Protein AF-A0A7U1GFR5-F1 (afdb_monomer_lite)

Sequence (208 aa):
MLNIMAKYICGHVALEKKQDYEYVTLICQKERDLVKLFAILAKYPLLTARKQSQFNFATACLNRKFKYDLFIQSRRVKYENKLEQLNILANKKIPNYFPAWLSGFIEGEGNFSLVFNHNGSLRKSAFTIGQNDEIHILEWIKTYFKGETKILKDKPKKDGNFSYYRLHLYNEKTRNNIFNHFYSYPLLGHKLISYNKFYLYHNKPKSV

InterPro domains:
  IPR004860 Homing endonuclease, LAGLIDADG domain [PF00961] (102-199)
  IPR027434 Homing endonuclease [G3DSA:3.10.28.10] (81-207)
  IPR027434 Homing endonuclease [SSF55608] (2-74)
  IPR027434 Homing endonuclease [SSF55608] (89-204)
  IPR051289 LAGLIDADG Homing Endonuclease [PTHR36181] (11-200)

Secondary structure (DSSP, 8-state):
-HHHHHHHT--EEEEEEETTEEEEEEE--SHHHHHHHHHHHHHS---SHHHHHHHHHHHHHHHHT--HHHHHHHHHHTTTTHHHHHHHHHTSPPPTTHHHHHHHHHHHH-EEEEEE-TTS-EEEEEEEEEEES-HHHHHHHHHHTT--SPPEEPPPPTT-SS-EEEEEE-SHHHHHHHHHHHHHS---STHHHHHHHHHHHHHSPP--

Organism: Uncinula necator (NCBI:txid52586)

Radius of gyration: 19.83 Å; chains: 1; bounding box: 50×37×59 Å

Foldseek 3Di:
DLVVCCVPQHADKDWDDDPPDIDIDGDDDDPVSVVRNVVVCVVPPDLALVVNLVVVLVVCCVVVVDDPVRNVVCVVCSCVCVVVVLVVSLPDDQDPCNLLVVLVVCLPFKDFDFDADPVRHTDDGWIKGKDWQNVSNVVVLCVQLVNPDDWDWDDADPPDPTIMIMDIGGDPSSVVSVVVSCVVRNHDDPVNVSVVVSVCVVPPPPPD

Structure (mmCIF, N/CA/C/O backbone):
data_AF-A0A7U1GFR5-F1
#
_entry.id   AF-A0A7U1GFR5-F1
#
loop_
_atom_site.group_PDB
_atom_site.id
_atom_site.type_symbol
_atom_site.label_atom_id
_atom_site.label_alt_id
_atom_site.label_comp_id
_atom_site.label_asym_id
_atom_site.label_entity_id
_atom_site.label_seq_id
_atom_site.pdbx_PDB_ins_code
_atom_site.Cartn_x
_atom_site.Cartn_y
_atom_site.Cartn_z
_atom_site.occupancy
_atom_site.B_iso_or_equiv
_atom_site.auth_seq_id
_atom_site.auth_comp_id
_atom_site.auth_asym_id
_atom_site.auth_atom_id
_atom_site.pdbx_PDB_model_num
ATOM 1 N N . MET A 1 1 ? -0.719 -16.503 -0.334 1.00 91.94 1 MET A N 1
ATOM 2 C CA . MET A 1 1 ? -0.727 -15.262 -1.144 1.00 91.94 1 MET A CA 1
ATOM 3 C C . MET A 1 1 ? 0.145 -15.342 -2.399 1.00 91.94 1 MET A C 1
ATOM 5 O O . MET A 1 1 ? -0.413 -15.267 -3.481 1.00 91.94 1 MET A O 1
ATOM 9 N N . LEU A 1 2 ? 1.473 -15.515 -2.314 1.00 94.88 2 LEU A N 1
ATOM 10 C CA . LEU A 1 2 ? 2.339 -15.428 -3.509 1.00 94.88 2 LEU A CA 1
ATOM 11 C C . LEU A 1 2 ? 2.023 -16.469 -4.598 1.00 94.88 2 LEU A C 1
ATOM 13 O O . LEU A 1 2 ? 2.028 -16.119 -5.771 1.00 94.88 2 LEU A O 1
ATOM 17 N N . ASN A 1 3 ? 1.631 -17.697 -4.235 1.00 95.25 3 ASN A N 1
ATOM 18 C CA . ASN A 1 3 ? 1.159 -18.694 -5.212 1.00 95.25 3 ASN A CA 1
ATOM 19 C C . ASN A 1 3 ? -0.117 -18.252 -5.953 1.00 95.25 3 ASN A C 1
ATOM 21 O O . ASN A 1 3 ? -0.280 -18.539 -7.134 1.00 95.25 3 ASN A O 1
ATOM 25 N N . ILE A 1 4 ? -1.009 -17.515 -5.278 1.00 94.44 4 ILE A N 1
ATOM 26 C CA . ILE A 1 4 ? -2.212 -16.938 -5.899 1.00 94.44 4 ILE A CA 1
ATOM 27 C C . ILE A 1 4 ? -1.786 -15.871 -6.912 1.00 94.44 4 ILE A C 1
ATOM 29 O O . ILE A 1 4 ? -2.248 -15.882 -8.049 1.00 94.44 4 ILE A O 1
ATOM 33 N N . MET A 1 5 ? -0.852 -14.992 -6.535 1.00 94.31 5 MET A N 1
ATOM 34 C CA . MET A 1 5 ? -0.307 -13.984 -7.449 1.00 94.31 5 MET A CA 1
ATOM 35 C C . MET A 1 5 ? 0.388 -14.623 -8.656 1.00 94.31 5 MET A C 1
ATOM 37 O O . MET A 1 5 ? 0.138 -14.197 -9.778 1.00 94.31 5 MET A O 1
ATOM 41 N N . ALA A 1 6 ? 1.194 -15.669 -8.455 1.00 94.81 6 ALA A N 1
ATOM 42 C CA . ALA A 1 6 ? 1.846 -16.393 -9.547 1.00 94.81 6 ALA A CA 1
ATOM 43 C C . ALA A 1 6 ? 0.829 -16.982 -10.536 1.00 94.81 6 ALA A C 1
ATOM 45 O O . ALA A 1 6 ? 1.001 -16.869 -11.748 1.00 94.81 6 ALA A O 1
ATOM 46 N N . LYS A 1 7 ? -0.263 -17.556 -10.014 1.00 94.00 7 LYS A N 1
ATOM 47 C CA . LYS A 1 7 ? -1.344 -18.143 -10.815 1.00 94.00 7 LYS A CA 1
ATOM 48 C C . LYS A 1 7 ? -2.092 -17.106 -11.658 1.00 94.00 7 LYS A C 1
ATOM 50 O O . LYS A 1 7 ? -2.390 -17.384 -12.814 1.00 94.00 7 LYS A O 1
ATOM 55 N N . TYR A 1 8 ? -2.427 -15.948 -11.085 1.00 92.19 8 TYR A N 1
ATOM 56 C CA . TYR A 1 8 ? -3.305 -14.961 -11.735 1.00 92.19 8 TYR A CA 1
ATOM 57 C C . TYR A 1 8 ? -2.576 -13.804 -12.432 1.00 92.19 8 TYR A C 1
ATOM 59 O O . TYR A 1 8 ? -3.177 -13.140 -13.271 1.00 92.19 8 TYR A O 1
ATOM 67 N N . ILE A 1 9 ? -1.308 -13.544 -12.099 1.00 92.12 9 ILE A N 1
ATOM 68 C CA . ILE A 1 9 ? -0.510 -12.453 -12.675 1.00 92.12 9 ILE A CA 1
ATOM 69 C C . ILE A 1 9 ? 0.596 -13.040 -13.557 1.00 92.12 9 ILE A C 1
ATOM 71 O O . ILE A 1 9 ? 0.460 -13.081 -14.780 1.00 92.12 9 ILE A O 1
ATOM 75 N N . CYS A 1 10 ? 1.702 -13.472 -12.950 1.00 93.50 10 CYS A N 1
ATOM 76 C CA . CYS A 1 10 ? 2.853 -14.045 -13.640 1.00 93.50 10 CYS A CA 1
ATOM 77 C C . CYS A 1 10 ? 3.879 -14.620 -12.664 1.00 93.50 10 CYS A C 1
ATOM 79 O O . CYS A 1 10 ? 3.842 -14.341 -11.464 1.00 93.50 10 CYS A O 1
ATOM 81 N N . GLY A 1 11 ? 4.875 -15.311 -13.223 1.00 94.25 11 GLY A N 1
ATOM 82 C CA . GLY A 1 11 ? 6.114 -15.636 -12.532 1.00 94.25 11 GLY A CA 1
ATOM 83 C C . GLY A 1 11 ? 6.064 -16.947 -11.763 1.00 94.25 11 GLY A C 1
ATOM 84 O O . GLY A 1 11 ? 5.214 -17.806 -11.990 1.00 94.25 11 GLY A O 1
ATOM 85 N N . HIS A 1 12 ? 7.030 -17.110 -10.870 1.00 95.00 12 HIS A N 1
ATOM 86 C CA . HIS A 1 12 ? 7.163 -18.285 -10.019 1.00 95.00 12 HIS A CA 1
ATOM 87 C C . HIS A 1 12 ? 7.551 -17.869 -8.605 1.00 95.00 12 HIS A C 1
ATOM 89 O O . HIS A 1 12 ? 8.118 -16.795 -8.392 1.00 95.00 12 HIS A O 1
ATOM 95 N N . VAL A 1 13 ? 7.212 -18.724 -7.647 1.00 96.94 13 VAL A N 1
ATOM 96 C CA . VAL A 1 13 ? 7.513 -18.514 -6.235 1.00 96.94 13 VAL A CA 1
ATOM 97 C C . VAL A 1 13 ? 8.780 -19.281 -5.881 1.00 96.94 13 VAL A C 1
ATOM 99 O O . VAL A 1 13 ? 8.889 -20.464 -6.195 1.00 96.94 13 VAL A O 1
ATOM 102 N N . ALA A 1 14 ? 9.721 -18.603 -5.232 1.00 95.88 14 ALA A N 1
ATOM 103 C CA . ALA A 1 14 ? 10.973 -19.169 -4.751 1.00 95.88 14 ALA A CA 1
ATOM 104 C C . ALA A 1 14 ? 11.096 -18.973 -3.235 1.00 95.88 14 ALA A C 1
ATOM 106 O O . ALA A 1 14 ? 10.660 -17.952 -2.697 1.00 95.88 14 ALA A O 1
ATOM 107 N N . LEU A 1 15 ? 11.693 -19.954 -2.559 1.00 95.38 15 LEU A N 1
ATOM 108 C CA . LEU A 1 15 ? 12.136 -19.828 -1.174 1.00 95.38 15 LEU A CA 1
ATOM 109 C C . LEU A 1 15 ? 13.606 -19.407 -1.191 1.00 95.38 15 LEU A C 1
ATOM 111 O O . LEU A 1 15 ? 14.445 -20.115 -1.746 1.00 95.38 15 LEU A O 1
ATOM 115 N N . GLU A 1 16 ? 13.912 -18.265 -0.592 1.00 93.62 16 GLU A N 1
ATOM 116 C CA . GLU A 1 16 ? 15.269 -17.748 -0.463 1.00 93.62 16 GLU A CA 1
ATOM 117 C C . GLU A 1 16 ? 15.709 -17.829 0.998 1.00 93.62 16 GLU A C 1
ATOM 119 O O . GLU A 1 16 ? 14.990 -17.412 1.910 1.00 93.62 16 GLU A O 1
ATOM 124 N N . LYS A 1 17 ? 16.910 -18.368 1.217 1.00 92.81 17 LYS A N 1
ATOM 125 C CA . LYS A 1 17 ? 17.516 -18.480 2.543 1.00 92.81 17 LYS A CA 1
ATOM 126 C C . LYS A 1 17 ? 18.673 -17.501 2.657 1.00 92.81 17 LYS A C 1
ATOM 128 O O . LYS A 1 17 ? 19.573 -17.496 1.818 1.00 92.81 17 LYS A O 1
ATOM 133 N N . LYS A 1 18 ? 18.653 -16.688 3.706 1.00 90.44 18 LYS A N 1
ATOM 134 C CA . LYS A 1 18 ? 19.813 -15.947 4.202 1.00 90.44 18 LYS A CA 1
ATOM 135 C C . LYS A 1 18 ? 20.227 -16.526 5.546 1.00 90.44 18 LYS A C 1
ATOM 137 O O . LYS A 1 18 ? 19.485 -17.301 6.137 1.00 90.44 18 LYS A O 1
ATOM 142 N N . GLN A 1 19 ? 21.415 -16.142 6.002 1.00 88.81 19 GLN A N 1
ATOM 143 C CA . GLN A 1 19 ? 22.073 -16.725 7.172 1.00 88.81 19 GLN A CA 1
ATOM 144 C C . GLN A 1 19 ? 21.158 -16.807 8.413 1.00 88.81 19 GLN A C 1
ATOM 146 O O . GLN A 1 19 ? 21.145 -17.844 9.065 1.00 88.81 19 GLN A O 1
ATOM 151 N N . ASP A 1 20 ? 20.320 -15.787 8.649 1.00 93.19 20 ASP A N 1
ATOM 152 C CA . ASP A 1 20 ? 19.467 -15.693 9.849 1.00 93.19 20 ASP A CA 1
ATOM 153 C C . ASP A 1 20 ? 17.952 -15.747 9.579 1.00 93.19 20 ASP A C 1
ATOM 155 O O . ASP A 1 20 ? 17.151 -15.658 10.510 1.00 93.19 20 ASP A O 1
ATOM 159 N N . TYR A 1 21 ? 17.517 -15.819 8.316 1.00 90.94 21 TYR A N 1
ATOM 160 C CA . TYR A 1 21 ? 16.090 -15.822 7.986 1.00 90.94 21 TYR A CA 1
ATOM 161 C C . TYR A 1 21 ? 15.793 -16.401 6.604 1.00 90.94 21 TYR A C 1
ATOM 163 O O . TYR A 1 21 ? 16.572 -16.279 5.657 1.00 90.94 21 TYR A O 1
ATOM 171 N N . GLU A 1 22 ? 14.597 -16.969 6.479 1.00 94.12 22 GLU A N 1
ATOM 172 C CA . GLU A 1 22 ? 14.025 -17.412 5.212 1.00 94.12 22 GLU A CA 1
ATOM 173 C C . GLU A 1 22 ? 12.929 -16.441 4.768 1.00 94.12 22 GLU A C 1
ATOM 175 O O . GLU A 1 22 ? 12.169 -15.909 5.583 1.00 94.12 22 GLU A O 1
ATOM 180 N N . TYR A 1 23 ? 12.835 -16.197 3.466 1.00 93.75 23 TYR A N 1
ATOM 181 C CA . TYR A 1 23 ? 11.757 -15.413 2.878 1.00 93.75 23 TYR A CA 1
ATOM 182 C C . TYR A 1 23 ? 11.295 -16.024 1.561 1.00 93.75 23 TYR A C 1
ATOM 184 O O . TYR A 1 23 ? 11.987 -16.813 0.923 1.00 93.75 23 TYR A O 1
ATOM 192 N N . VAL A 1 24 ? 10.077 -15.665 1.165 1.00 94.62 24 VAL A N 1
ATOM 193 C CA . VAL A 1 24 ? 9.451 -16.163 -0.058 1.00 94.62 24 VAL A CA 1
ATOM 194 C C . VAL A 1 24 ? 9.345 -15.015 -1.057 1.00 94.62 24 VAL A C 1
ATOM 196 O O . VAL A 1 24 ? 8.796 -13.961 -0.728 1.00 94.62 24 VAL A O 1
ATOM 199 N N . THR A 1 25 ? 9.826 -15.229 -2.280 1.00 94.94 25 THR A N 1
ATOM 200 C CA . THR A 1 25 ? 9.860 -14.221 -3.349 1.00 94.94 25 THR A CA 1
ATOM 201 C C . THR A 1 25 ? 9.011 -14.661 -4.535 1.00 94.94 25 THR A C 1
ATOM 203 O O . THR A 1 25 ? 9.066 -15.812 -4.961 1.00 94.94 25 THR A O 1
ATOM 206 N N . LEU A 1 26 ? 8.236 -13.733 -5.104 1.00 95.38 26 LEU A N 1
ATOM 207 C CA . LEU A 1 26 ? 7.619 -13.897 -6.422 1.00 95.38 26 LEU A CA 1
ATOM 208 C C . LEU A 1 26 ? 8.518 -13.250 -7.480 1.00 95.38 26 LEU A C 1
ATOM 210 O O . LEU A 1 26 ? 8.780 -12.049 -7.411 1.00 95.38 26 LEU A O 1
ATOM 214 N N . ILE A 1 27 ? 8.947 -14.028 -8.472 1.00 94.19 27 ILE A N 1
ATOM 215 C CA . ILE A 1 27 ? 9.883 -13.584 -9.508 1.00 94.19 27 ILE A CA 1
ATOM 216 C C . ILE A 1 27 ? 9.208 -13.655 -10.885 1.00 94.19 27 ILE A C 1
ATOM 218 O O . ILE A 1 27 ? 8.922 -14.744 -11.394 1.00 94.19 27 ILE A O 1
ATOM 222 N N . CYS A 1 28 ? 9.009 -12.491 -11.519 1.00 92.38 28 CYS A N 1
ATOM 223 C CA . CYS A 1 28 ? 8.653 -12.366 -12.940 1.00 92.38 28 CYS A CA 1
ATOM 224 C C . CYS A 1 28 ? 9.853 -11.798 -13.711 1.00 92.38 28 CYS A C 1
ATOM 226 O O . CYS A 1 28 ? 10.173 -10.620 -13.582 1.00 92.38 28 CYS A O 1
ATOM 228 N N . GLN A 1 29 ? 10.511 -12.643 -14.506 1.00 89.75 29 GLN A N 1
ATOM 229 C CA . GLN A 1 29 ? 11.714 -12.275 -15.274 1.00 89.75 29 GLN A CA 1
ATOM 230 C C . GLN A 1 29 ? 11.616 -12.603 -16.767 1.00 89.75 29 GLN A C 1
ATOM 232 O O . GLN A 1 29 ? 12.341 -12.033 -17.575 1.00 89.75 29 GLN A O 1
ATOM 237 N N . LYS A 1 30 ? 10.722 -13.525 -17.148 1.00 90.31 30 LYS A N 1
ATOM 238 C CA . LYS A 1 30 ? 10.538 -13.915 -18.547 1.00 90.31 30 LYS A CA 1
ATOM 239 C C . LYS A 1 30 ? 9.811 -12.797 -19.286 1.00 90.31 30 LYS A C 1
ATOM 241 O O . LYS A 1 30 ? 8.838 -12.259 -18.767 1.00 90.31 30 LYS A O 1
ATOM 246 N N . GLU A 1 31 ? 10.212 -12.511 -20.518 1.00 86.75 31 GLU A N 1
ATOM 247 C CA . GLU A 1 31 ? 9.598 -11.455 -21.335 1.00 86.75 31 GLU A CA 1
ATOM 248 C C . GLU A 1 31 ? 8.070 -11.598 -21.427 1.00 86.75 31 GLU A C 1
ATOM 250 O O . GLU A 1 31 ? 7.337 -10.657 -21.134 1.00 86.75 31 GLU A O 1
ATOM 255 N N . ARG A 1 32 ? 7.573 -12.816 -21.683 1.00 88.38 32 ARG A N 1
ATOM 256 C CA . ARG A 1 32 ? 6.130 -13.123 -21.706 1.00 88.38 32 ARG A CA 1
ATOM 257 C C . ARG A 1 32 ? 5.390 -12.767 -20.406 1.00 88.38 32 ARG A C 1
ATOM 259 O O . ARG A 1 32 ? 4.219 -12.402 -20.440 1.00 88.38 32 ARG A O 1
ATOM 266 N N . ASP A 1 33 ? 6.063 -12.904 -19.265 1.00 91.19 33 ASP A N 1
ATOM 267 C CA . ASP A 1 33 ? 5.507 -12.616 -17.942 1.00 91.19 33 ASP A CA 1
ATOM 268 C C . ASP A 1 33 ? 5.484 -11.100 -17.709 1.00 91.19 33 ASP A C 1
ATOM 270 O O . ASP A 1 33 ? 4.502 -10.563 -17.197 1.00 91.19 33 ASP A O 1
ATOM 274 N N . LEU A 1 34 ? 6.536 -10.403 -18.154 1.00 89.75 34 LEU A N 1
ATOM 275 C CA . LEU A 1 34 ? 6.624 -8.945 -18.112 1.00 89.75 34 LEU A CA 1
ATOM 276 C C . LEU A 1 34 ? 5.555 -8.290 -18.990 1.00 89.75 34 LEU A C 1
ATOM 278 O O . LEU A 1 34 ? 4.905 -7.360 -18.526 1.00 89.75 34 LEU A O 1
ATOM 282 N N . VAL A 1 35 ? 5.296 -8.804 -20.197 1.00 88.62 35 VAL A N 1
ATOM 283 C CA . VAL A 1 35 ? 4.226 -8.295 -21.077 1.00 88.62 35 VAL A CA 1
ATOM 284 C C . VAL A 1 35 ? 2.860 -8.373 -20.387 1.00 88.62 35 VAL A C 1
ATOM 286 O O . VAL A 1 35 ? 2.125 -7.386 -20.360 1.00 88.62 35 VAL A O 1
ATOM 289 N N . LYS A 1 36 ? 2.534 -9.512 -19.760 1.00 91.06 36 LYS A N 1
ATOM 290 C CA . LYS A 1 36 ? 1.285 -9.677 -18.994 1.00 91.06 36 LYS A CA 1
ATOM 291 C C . LYS A 1 36 ? 1.198 -8.700 -17.825 1.00 91.06 36 LYS A C 1
ATOM 293 O O . LYS A 1 36 ? 0.181 -8.029 -17.655 1.00 91.06 36 LYS A O 1
ATOM 298 N N . LEU A 1 37 ? 2.268 -8.596 -17.036 1.00 93.19 37 LEU A N 1
ATOM 299 C CA . LEU A 1 37 ? 2.339 -7.668 -15.909 1.00 93.19 37 LEU A CA 1
ATOM 300 C C . LEU A 1 37 ? 2.149 -6.217 -16.368 1.00 93.19 37 LEU A C 1
ATOM 302 O O . LEU A 1 37 ? 1.404 -5.463 -15.751 1.00 93.19 37 LEU A O 1
ATOM 306 N N . PHE A 1 38 ? 2.790 -5.830 -17.467 1.00 91.81 38 PHE A N 1
ATOM 307 C CA . PHE A 1 38 ? 2.738 -4.471 -17.992 1.00 91.81 38 PHE A CA 1
ATOM 308 C C . PHE A 1 38 ? 1.353 -4.141 -18.545 1.00 91.81 38 PHE A C 1
ATOM 310 O O . PHE A 1 38 ? 0.872 -3.036 -18.319 1.00 91.81 38 PHE A O 1
ATOM 317 N N . ALA A 1 39 ? 0.664 -5.100 -19.170 1.00 92.38 39 ALA A N 1
ATOM 318 C CA . ALA A 1 39 ? -0.728 -4.932 -19.585 1.00 92.38 39 ALA A CA 1
ATOM 319 C C . ALA A 1 39 ? -1.663 -4.681 -18.386 1.00 92.38 39 ALA A C 1
ATOM 321 O O . ALA A 1 39 ? -2.526 -3.803 -18.441 1.00 92.38 39 ALA A O 1
ATOM 322 N N . ILE A 1 40 ? -1.460 -5.394 -17.271 1.00 95.06 40 ILE A N 1
ATOM 323 C CA . ILE A 1 40 ? -2.206 -5.162 -16.024 1.00 95.06 40 ILE A CA 1
ATOM 324 C C . ILE A 1 40 ? -1.919 -3.759 -15.480 1.00 95.06 40 ILE A C 1
ATOM 326 O O . ILE A 1 40 ? -2.857 -3.041 -15.142 1.00 95.06 40 ILE A O 1
ATOM 330 N N . LEU A 1 41 ? -0.649 -3.348 -15.423 1.00 94.81 41 LEU A N 1
ATOM 331 C CA . LEU A 1 41 ? -0.248 -2.033 -14.910 1.00 94.81 41 LEU A CA 1
ATOM 332 C C . LEU A 1 41 ? -0.657 -0.873 -15.829 1.00 94.81 41 LEU A C 1
ATOM 334 O O . LEU A 1 41 ? -0.891 0.228 -15.342 1.00 94.81 41 LEU A O 1
ATOM 338 N N . ALA A 1 42 ? -0.796 -1.109 -17.134 1.00 92.75 42 ALA A N 1
ATOM 339 C CA . ALA A 1 42 ? -1.365 -0.140 -18.065 1.00 92.75 42 ALA A CA 1
ATOM 340 C C . ALA A 1 42 ? -2.866 0.068 -17.807 1.00 92.75 42 ALA A C 1
ATOM 342 O O . ALA A 1 42 ? -3.345 1.200 -17.818 1.00 92.75 42 ALA A O 1
ATOM 343 N N . LYS A 1 43 ? -3.604 -1.015 -17.520 1.00 95.94 43 LYS A N 1
ATOM 344 C CA . LYS A 1 43 ? -5.037 -0.961 -17.188 1.00 95.94 43 LYS A CA 1
ATOM 345 C C . LYS A 1 43 ? -5.302 -0.407 -15.784 1.00 95.94 43 LYS A C 1
ATOM 347 O O . LYS A 1 43 ? -6.267 0.328 -15.586 1.00 95.94 43 LYS A O 1
ATOM 352 N N . TYR A 1 44 ? -4.445 -0.743 -14.822 1.00 96.81 44 TYR A N 1
ATOM 353 C CA . TYR A 1 44 ? -4.532 -0.323 -13.423 1.00 96.81 44 TYR A CA 1
ATOM 354 C C . TYR A 1 44 ? -3.223 0.350 -12.981 1.00 96.81 44 TYR A C 1
ATOM 356 O O . TYR A 1 44 ? -2.392 -0.282 -12.320 1.00 96.81 44 TYR A O 1
ATOM 364 N N . PRO A 1 45 ? -3.015 1.628 -13.352 1.00 95.50 45 PRO A N 1
ATOM 365 C CA . PRO A 1 45 ? -1.795 2.351 -13.021 1.00 95.50 45 PRO A CA 1
ATOM 366 C C . PRO A 1 45 ? -1.473 2.374 -11.524 1.00 95.50 45 PRO A C 1
ATOM 368 O O . PRO A 1 45 ? -2.345 2.485 -10.663 1.00 95.50 45 PRO A O 1
ATOM 371 N N . LEU A 1 46 ? -0.178 2.321 -11.213 1.00 95.88 46 LEU A N 1
ATOM 372 C CA . LEU A 1 46 ? 0.326 2.450 -9.845 1.00 95.88 46 LEU A CA 1
ATOM 373 C C . LEU A 1 46 ? -0.005 3.846 -9.307 1.00 95.88 46 LEU A C 1
ATOM 375 O O . LEU A 1 46 ? 0.107 4.825 -10.036 1.00 95.88 46 LEU A O 1
ATOM 379 N N . LEU A 1 47 ? -0.382 3.956 -8.033 1.00 97.00 47 LEU A N 1
ATOM 380 C CA . LEU A 1 47 ? -0.873 5.222 -7.463 1.00 97.00 47 LEU A CA 1
ATOM 381 C C . LEU A 1 47 ? 0.183 6.020 -6.689 1.00 97.00 47 LEU A C 1
ATOM 383 O O . LEU A 1 47 ? -0.061 7.176 -6.352 1.00 97.00 47 LEU A O 1
ATOM 387 N N . THR A 1 48 ? 1.359 5.434 -6.445 1.00 95.94 48 THR A N 1
ATOM 388 C CA . THR A 1 48 ? 2.471 6.121 -5.772 1.00 95.94 48 THR A CA 1
ATOM 389 C C . THR A 1 48 ? 3.505 6.617 -6.778 1.00 95.94 48 THR A C 1
ATOM 391 O O . THR A 1 48 ? 3.855 5.897 -7.723 1.00 95.94 48 THR A O 1
ATOM 394 N N . ALA A 1 49 ? 4.035 7.821 -6.564 1.00 95.38 49 ALA A N 1
ATOM 395 C CA . ALA A 1 49 ? 5.058 8.425 -7.418 1.00 95.38 49 ALA A CA 1
ATOM 396 C C . ALA A 1 49 ? 6.301 7.529 -7.489 1.00 95.38 49 ALA A C 1
ATOM 398 O O . ALA A 1 49 ? 6.829 7.251 -8.569 1.00 95.38 49 ALA A O 1
ATOM 399 N N . ARG A 1 50 ? 6.725 6.960 -6.350 1.00 93.25 50 ARG A N 1
ATOM 400 C CA . ARG A 1 50 ? 7.859 6.022 -6.316 1.00 93.25 50 ARG A CA 1
ATOM 401 C C . ARG A 1 50 ? 7.652 4.827 -7.245 1.00 93.25 50 ARG A C 1
ATOM 403 O O . ARG A 1 50 ? 8.595 4.418 -7.925 1.00 93.25 50 ARG A O 1
ATOM 410 N N . LYS A 1 51 ? 6.461 4.226 -7.250 1.00 94.50 51 LYS A N 1
ATOM 411 C CA . LYS A 1 51 ? 6.187 3.031 -8.058 1.00 94.50 51 LYS A CA 1
ATOM 412 C C . LYS A 1 51 ? 5.970 3.368 -9.531 1.00 94.50 51 LYS A C 1
ATOM 414 O O . LYS A 1 51 ? 6.478 2.628 -10.369 1.00 94.50 51 LYS A O 1
ATOM 419 N N . GLN A 1 52 ? 5.345 4.501 -9.850 1.00 95.19 52 GLN A N 1
ATOM 420 C CA . GLN A 1 52 ? 5.270 5.007 -11.226 1.00 95.19 52 GLN A CA 1
ATOM 421 C C . GLN A 1 52 ? 6.662 5.285 -11.801 1.00 95.19 52 GLN A C 1
ATOM 423 O O . GLN A 1 52 ? 6.985 4.801 -12.879 1.00 95.19 52 GLN A O 1
ATOM 428 N N . SER A 1 53 ? 7.534 5.954 -11.045 1.00 95.00 53 SER A N 1
ATOM 429 C CA . SER A 1 53 ? 8.929 6.195 -11.434 1.00 95.00 53 SER A CA 1
ATOM 430 C C . SER A 1 53 ? 9.700 4.896 -11.719 1.00 95.00 53 SER A C 1
ATOM 432 O O . SER A 1 53 ? 10.413 4.786 -12.716 1.00 95.00 53 SER A O 1
ATOM 434 N N . GLN A 1 54 ? 9.528 3.867 -10.878 1.00 94.19 54 GLN A N 1
ATOM 435 C CA . GLN A 1 54 ? 10.124 2.543 -11.109 1.00 94.19 54 GLN A CA 1
ATOM 436 C C . GLN A 1 54 ? 9.586 1.873 -12.380 1.00 94.19 54 GLN A C 1
ATOM 438 O O . GLN A 1 54 ? 10.364 1.279 -13.126 1.00 94.19 54 GLN A O 1
ATOM 443 N N . PHE A 1 55 ? 8.279 1.970 -12.625 1.00 93.50 55 PHE A N 1
ATOM 444 C CA . PHE A 1 55 ? 7.631 1.378 -13.791 1.00 93.50 55 PHE A CA 1
ATOM 445 C C . PHE A 1 55 ? 8.007 2.089 -15.097 1.00 93.50 55 PHE A C 1
ATOM 447 O O . PHE A 1 55 ? 8.327 1.426 -16.083 1.00 93.50 55 PHE A O 1
ATOM 454 N N . ASN A 1 56 ? 8.069 3.421 -15.089 1.00 92.25 56 ASN A N 1
ATOM 455 C CA . ASN A 1 56 ? 8.517 4.224 -16.228 1.00 92.25 56 ASN A CA 1
ATOM 456 C C . ASN A 1 56 ? 9.964 3.887 -16.598 1.00 92.25 56 ASN A C 1
ATOM 458 O O . ASN A 1 56 ? 10.268 3.663 -17.768 1.00 92.25 56 ASN A O 1
ATOM 462 N N . PHE A 1 57 ? 10.841 3.768 -15.595 1.00 93.00 57 PHE A N 1
ATOM 463 C CA . PHE A 1 57 ? 12.213 3.309 -15.799 1.00 93.00 57 PHE A CA 1
ATOM 464 C C . PHE A 1 57 ? 12.256 1.907 -16.425 1.00 93.00 57 PHE A C 1
ATOM 466 O O . PHE A 1 57 ? 12.918 1.717 -17.441 1.00 93.00 57 PHE A O 1
ATOM 473 N N . ALA A 1 58 ? 11.516 0.940 -15.872 1.00 90.75 58 ALA A N 1
ATOM 474 C CA . ALA A 1 58 ? 11.478 -0.424 -16.402 1.00 90.75 58 ALA A CA 1
ATOM 475 C C . ALA A 1 58 ? 10.967 -0.476 -17.856 1.00 90.75 58 ALA A C 1
ATOM 477 O O . ALA A 1 58 ? 11.548 -1.161 -18.693 1.00 90.75 58 ALA A O 1
ATOM 478 N N . THR A 1 59 ? 9.931 0.303 -18.173 1.00 88.69 59 THR A N 1
ATOM 479 C CA . THR A 1 59 ? 9.374 0.427 -19.529 1.00 88.69 59 THR A CA 1
ATOM 480 C C . THR A 1 59 ? 10.379 1.037 -20.500 1.00 88.69 59 THR A C 1
ATOM 482 O O . THR A 1 59 ? 10.555 0.529 -21.607 1.00 88.69 59 THR A O 1
ATOM 485 N N . ALA A 1 60 ? 11.102 2.079 -20.084 1.00 89.19 60 ALA A N 1
ATOM 486 C CA . ALA A 1 60 ? 12.158 2.673 -20.897 1.00 89.19 60 ALA A CA 1
ATOM 487 C C . ALA A 1 60 ? 13.290 1.674 -21.184 1.00 89.19 60 ALA A C 1
ATOM 489 O O . ALA A 1 60 ? 13.752 1.601 -22.322 1.00 89.19 60 ALA A O 1
ATOM 490 N N . CYS A 1 61 ? 13.697 0.874 -20.190 1.00 86.94 61 CYS A N 1
ATOM 491 C CA . CYS A 1 61 ? 14.714 -0.162 -20.372 1.00 86.94 61 CYS A CA 1
ATOM 492 C C . CYS A 1 61 ? 14.304 -1.205 -21.418 1.00 86.94 61 CYS A C 1
ATOM 494 O O . CYS A 1 61 ? 15.128 -1.564 -22.259 1.00 86.94 61 CYS A O 1
ATOM 496 N N . LEU A 1 62 ? 13.046 -1.659 -21.385 1.00 83.31 62 LEU A N 1
ATOM 497 C CA . LEU A 1 62 ? 12.525 -2.648 -22.334 1.00 83.31 62 LEU A CA 1
ATOM 498 C C . LEU A 1 62 ? 12.408 -2.075 -23.751 1.00 83.31 62 LEU A C 1
ATOM 500 O O . LEU A 1 62 ? 12.877 -2.694 -24.702 1.00 83.31 62 LEU A O 1
ATOM 504 N N . ASN A 1 63 ? 11.860 -0.866 -23.895 1.00 82.81 63 ASN A N 1
ATOM 505 C CA . ASN A 1 63 ? 11.605 -0.274 -25.212 1.00 82.81 63 ASN A CA 1
ATOM 506 C C . ASN A 1 63 ? 12.881 0.189 -25.927 1.00 82.81 63 ASN A C 1
ATOM 508 O O . ASN A 1 63 ? 12.966 0.119 -27.149 1.00 82.81 63 ASN A O 1
ATOM 512 N N . ARG A 1 64 ? 13.871 0.697 -25.185 1.00 80.81 64 ARG A N 1
ATOM 513 C CA . ARG A 1 64 ? 15.070 1.328 -25.765 1.00 80.81 64 ARG A CA 1
ATOM 514 C C . ARG A 1 64 ? 16.291 0.407 -25.815 1.00 80.81 64 ARG A C 1
ATOM 516 O O . ARG A 1 64 ? 17.344 0.865 -26.247 1.00 80.81 64 ARG A O 1
ATOM 523 N N . LYS A 1 65 ? 16.179 -0.847 -25.350 1.00 76.56 65 LYS A N 1
ATOM 524 C CA . LYS A 1 65 ? 17.292 -1.814 -25.247 1.00 76.56 65 LYS A CA 1
ATOM 525 C C . LYS A 1 65 ? 18.557 -1.171 -24.657 1.00 76.56 65 LYS A C 1
ATOM 527 O O . LYS A 1 65 ? 19.598 -1.100 -25.308 1.00 76.56 65 LYS A O 1
ATOM 532 N N . PHE A 1 66 ? 18.441 -0.631 -23.442 1.00 83.06 66 PHE A N 1
ATOM 533 C CA . PHE A 1 66 ? 19.532 0.113 -22.802 1.00 83.06 66 PHE A CA 1
ATOM 534 C C . PHE A 1 66 ? 20.852 -0.669 -22.799 1.00 83.06 66 PHE A C 1
ATOM 536 O O . PHE A 1 66 ? 20.913 -1.795 -22.310 1.00 83.06 66 PHE A O 1
ATOM 543 N N . LYS A 1 67 ? 21.928 -0.023 -23.268 1.00 86.81 67 LYS A N 1
ATOM 544 C CA . LYS A 1 67 ? 23.301 -0.442 -22.953 1.00 86.81 67 LYS A CA 1
ATOM 545 C C . LYS A 1 67 ? 23.572 -0.229 -21.458 1.00 86.81 67 LYS A C 1
ATOM 547 O O . LYS A 1 67 ? 22.916 0.598 -20.822 1.00 86.81 67 LYS A O 1
ATOM 552 N N . TYR A 1 68 ? 24.550 -0.953 -20.912 1.00 88.62 68 TYR A N 1
ATOM 553 C CA . TYR A 1 68 ? 24.847 -0.966 -19.474 1.00 88.62 68 TYR A CA 1
ATOM 554 C C . TYR A 1 68 ? 25.028 0.439 -18.872 1.00 88.62 68 TYR A C 1
ATOM 556 O O . TYR A 1 68 ? 24.367 0.767 -17.887 1.00 88.62 68 TYR A O 1
ATOM 564 N N . ASP A 1 69 ? 25.825 1.306 -19.498 1.00 91.00 69 ASP A N 1
ATOM 565 C CA . ASP A 1 69 ? 26.087 2.651 -18.964 1.00 91.00 69 ASP A CA 1
ATOM 566 C C . ASP A 1 69 ? 24.820 3.510 -18.899 1.00 91.00 69 ASP A C 1
ATOM 568 O O . ASP A 1 69 ? 24.536 4.137 -17.875 1.00 91.00 69 ASP A O 1
ATOM 572 N N . LEU A 1 70 ? 23.998 3.464 -19.954 1.00 90.19 70 LEU A N 1
ATOM 573 C CA . LEU A 1 70 ? 22.720 4.175 -19.999 1.00 90.19 70 LEU A CA 1
ATOM 574 C C . LEU A 1 70 ? 21.743 3.643 -18.943 1.00 90.19 70 LEU A C 1
ATOM 576 O O . LEU A 1 70 ? 21.011 4.424 -18.331 1.00 90.19 70 LEU A O 1
ATOM 580 N N . PHE A 1 71 ? 21.748 2.330 -18.688 1.00 92.75 71 PHE A N 1
ATOM 581 C CA . PHE A 1 71 ? 20.975 1.726 -17.605 1.00 92.75 71 PHE A CA 1
ATOM 582 C C . PHE A 1 71 ? 21.412 2.254 -16.238 1.00 92.75 71 PHE A C 1
ATOM 584 O O . PHE A 1 71 ? 20.556 2.656 -15.446 1.00 92.75 71 PHE A O 1
ATOM 591 N N . ILE A 1 72 ? 22.718 2.295 -15.957 1.00 93.62 72 ILE A N 1
ATOM 592 C CA . ILE A 1 72 ? 23.248 2.787 -14.678 1.00 93.62 72 ILE A CA 1
ATOM 593 C C . ILE A 1 72 ? 22.916 4.266 -14.480 1.00 93.62 72 ILE A C 1
ATOM 595 O O . ILE A 1 72 ? 22.413 4.629 -13.414 1.00 93.62 72 ILE A O 1
ATOM 599 N N . GLN A 1 73 ? 23.137 5.102 -15.496 1.00 92.56 73 GLN A N 1
ATOM 600 C CA . GLN A 1 73 ? 22.810 6.529 -15.451 1.00 92.56 73 GLN A CA 1
ATOM 601 C C . GLN A 1 73 ? 21.311 6.733 -15.205 1.00 92.56 73 GLN A C 1
ATOM 603 O O . GLN A 1 73 ? 20.928 7.325 -14.197 1.00 92.56 73 GLN A O 1
ATOM 608 N N . SER A 1 74 ? 20.458 6.124 -16.034 1.00 92.12 74 SER A N 1
ATOM 609 C CA . SER A 1 74 ? 18.996 6.229 -15.922 1.00 92.12 74 SER A CA 1
ATOM 610 C C . SER A 1 74 ? 18.467 5.709 -14.578 1.00 92.12 74 SER A C 1
ATOM 612 O O . SER A 1 74 ? 17.513 6.246 -14.018 1.00 92.12 74 SER A O 1
ATOM 614 N N . ARG A 1 75 ? 19.095 4.670 -14.008 1.00 93.44 75 ARG A N 1
ATOM 615 C CA . ARG A 1 75 ? 18.712 4.110 -12.705 1.00 93.44 75 ARG A CA 1
ATOM 616 C C . ARG A 1 75 ? 18.950 5.090 -11.559 1.00 93.44 75 ARG A C 1
ATOM 618 O O . ARG A 1 75 ? 18.171 5.058 -10.603 1.00 93.44 75 ARG A O 1
ATOM 625 N N . ARG A 1 76 ? 20.018 5.895 -11.623 1.00 93.31 76 ARG A N 1
ATOM 626 C CA . ARG A 1 76 ? 20.365 6.895 -10.597 1.00 93.31 76 ARG A CA 1
ATOM 627 C C . ARG A 1 76 ? 19.367 8.051 -10.589 1.00 93.31 76 ARG A C 1
ATOM 629 O O . ARG A 1 76 ? 18.965 8.482 -9.516 1.00 93.31 76 ARG A O 1
ATOM 636 N N . VAL A 1 77 ? 18.910 8.456 -11.771 1.00 94.00 77 VAL A N 1
ATOM 637 C CA . VAL A 1 77 ? 18.066 9.645 -11.976 1.00 94.00 77 VAL A CA 1
ATOM 638 C C . VAL A 1 77 ? 16.561 9.357 -12.015 1.00 94.00 77 VAL A C 1
ATOM 640 O O . VAL A 1 77 ? 15.745 10.267 -12.095 1.00 94.00 77 VAL A O 1
ATOM 643 N N . LYS A 1 78 ? 16.136 8.091 -11.907 1.00 94.69 78 LYS A N 1
ATOM 644 C CA . LYS A 1 78 ? 14.723 7.692 -12.089 1.00 94.69 78 LYS A CA 1
ATOM 645 C C . LYS A 1 78 ? 13.702 8.344 -11.146 1.00 94.69 78 LYS A C 1
ATOM 647 O O . LYS A 1 78 ? 12.511 8.149 -11.354 1.00 94.69 78 LYS A O 1
ATOM 652 N N . TYR A 1 79 ? 14.141 9.037 -10.096 1.00 93.75 79 TYR A N 1
ATOM 653 C CA . TYR A 1 79 ? 13.273 9.742 -9.148 1.00 93.75 79 TYR A CA 1
ATOM 654 C C . TYR A 1 79 ? 13.437 11.270 -9.185 1.00 93.75 79 TYR A C 1
ATOM 656 O O . TYR A 1 79 ? 12.881 11.934 -8.315 1.00 93.75 79 TYR A O 1
ATOM 664 N N . GLU A 1 80 ? 14.182 11.837 -10.139 1.00 92.62 80 GLU A N 1
ATOM 665 C CA . GLU A 1 80 ? 14.422 13.291 -10.207 1.00 92.62 80 GLU A CA 1
ATOM 666 C C . GLU A 1 80 ? 13.115 14.091 -10.275 1.00 92.62 80 GLU A C 1
ATOM 668 O O . GLU A 1 80 ? 12.934 15.047 -9.526 1.00 92.62 80 GLU A O 1
ATOM 673 N N . ASN A 1 81 ? 12.129 13.611 -11.038 1.00 90.12 81 ASN A N 1
ATOM 674 C CA . ASN A 1 81 ? 10.833 14.285 -11.194 1.00 90.12 81 ASN A CA 1
ATOM 675 C C . ASN A 1 81 ? 9.814 13.915 -10.100 1.00 90.12 81 ASN A C 1
ATOM 677 O O . ASN A 1 81 ? 8.605 14.061 -10.288 1.00 90.12 81 ASN A O 1
ATOM 681 N N . LYS A 1 82 ? 10.259 13.388 -8.949 1.00 91.06 82 LYS A N 1
ATOM 682 C CA . LYS A 1 82 ? 9.349 12.923 -7.888 1.00 91.06 82 LYS A CA 1
ATOM 683 C C . LYS A 1 82 ? 8.449 14.046 -7.368 1.00 91.06 82 LYS A C 1
ATOM 685 O O . LYS A 1 82 ? 7.271 13.794 -7.143 1.00 91.06 82 LYS A O 1
ATOM 690 N N . LEU A 1 83 ? 8.974 15.259 -7.180 1.00 91.25 83 LEU A N 1
ATOM 691 C CA . LEU A 1 83 ? 8.189 16.383 -6.652 1.00 91.25 83 LEU A CA 1
ATOM 692 C C . LEU A 1 83 ? 7.047 16.773 -7.601 1.00 91.25 83 LEU A C 1
ATOM 694 O O . LEU A 1 83 ? 5.905 16.916 -7.173 1.00 91.25 83 LEU A O 1
ATOM 698 N N . GLU A 1 84 ? 7.344 16.872 -8.895 1.00 93.69 84 GLU A N 1
ATOM 699 C CA . GLU A 1 84 ? 6.347 17.130 -9.935 1.00 93.69 84 GLU A CA 1
ATOM 700 C C . GLU A 1 84 ? 5.276 16.028 -9.966 1.00 93.69 84 GLU A C 1
ATOM 702 O O . GLU A 1 84 ? 4.080 16.318 -9.940 1.00 93.69 84 GLU A O 1
ATOM 707 N N . GLN A 1 85 ? 5.687 14.754 -9.923 1.00 93.75 85 GLN A N 1
ATOM 708 C CA . GLN A 1 85 ? 4.754 13.624 -9.878 1.00 93.75 85 GLN A CA 1
ATOM 709 C C . GLN A 1 85 ? 3.851 13.658 -8.640 1.00 93.75 85 GLN A C 1
ATOM 711 O O .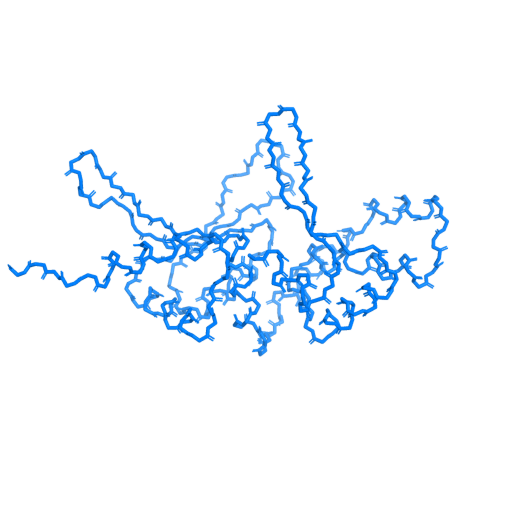 GLN A 1 85 ? 2.654 13.397 -8.757 1.00 93.75 85 GLN A O 1
ATOM 716 N N . LEU A 1 86 ? 4.391 13.988 -7.463 1.00 94.69 86 LEU A N 1
ATOM 717 C CA . LEU A 1 86 ? 3.597 14.130 -6.241 1.00 94.69 86 LEU A CA 1
ATOM 718 C C . LEU A 1 86 ? 2.550 15.241 -6.385 1.00 94.69 86 LEU A C 1
ATOM 720 O O . LEU A 1 86 ? 1.393 15.023 -6.032 1.00 94.69 86 LEU A O 1
ATOM 724 N N . ASN A 1 87 ? 2.916 16.385 -6.971 1.00 93.88 87 ASN A N 1
ATOM 725 C CA . ASN A 1 87 ? 1.982 17.484 -7.224 1.00 93.88 87 ASN A CA 1
ATOM 726 C C . ASN A 1 87 ? 0.864 17.080 -8.197 1.00 93.88 87 ASN A C 1
ATOM 728 O O . ASN A 1 87 ? -0.305 17.390 -7.964 1.00 93.88 87 ASN A O 1
ATOM 732 N N . ILE A 1 88 ? 1.191 16.343 -9.262 1.00 94.50 88 ILE A N 1
ATOM 733 C CA . ILE A 1 88 ? 0.193 15.817 -10.205 1.00 94.50 88 ILE A CA 1
ATOM 734 C C . ILE A 1 88 ? -0.762 14.850 -9.493 1.00 94.50 88 ILE A C 1
ATOM 736 O O . ILE A 1 88 ? -1.979 14.935 -9.662 1.00 94.50 88 ILE A O 1
ATOM 740 N N . LEU A 1 89 ? -0.233 13.929 -8.682 1.00 94.88 89 LEU A N 1
ATOM 741 C CA . LEU A 1 89 ? -1.040 12.918 -7.996 1.00 94.88 89 LEU A CA 1
ATOM 742 C C . LEU A 1 89 ? -1.910 13.504 -6.886 1.00 94.88 89 LEU A C 1
ATOM 744 O O . LEU A 1 89 ? -3.042 13.054 -6.724 1.00 94.88 89 LEU A O 1
ATOM 748 N N . ALA A 1 90 ? -1.435 14.530 -6.181 1.00 93.50 90 ALA A N 1
ATOM 749 C CA . ALA A 1 90 ? -2.212 15.237 -5.165 1.00 93.50 90 ALA A CA 1
ATOM 750 C C . ALA A 1 90 ? -3.495 15.866 -5.732 1.00 93.50 90 ALA A C 1
ATOM 752 O O . ALA A 1 90 ? -4.515 15.900 -5.048 1.00 93.50 90 ALA A O 1
ATOM 753 N N . ASN A 1 91 ? -3.465 16.298 -6.995 1.00 93.38 91 ASN A N 1
ATOM 754 C CA . ASN A 1 91 ? -4.606 16.907 -7.682 1.00 93.38 91 ASN A CA 1
ATOM 755 C C . ASN A 1 91 ? -5.446 15.902 -8.489 1.00 93.38 91 ASN A C 1
ATOM 757 O O . ASN A 1 91 ? -6.448 16.267 -9.109 1.00 93.38 91 ASN A O 1
ATOM 761 N N . LYS A 1 92 ? -5.055 14.624 -8.514 1.00 94.62 92 LYS A N 1
ATOM 762 C CA . LYS A 1 92 ? -5.750 13.594 -9.286 1.00 94.62 92 LYS A CA 1
ATOM 763 C C . LYS A 1 92 ? -6.996 13.106 -8.543 1.00 94.62 92 LYS A C 1
ATOM 765 O O . LYS A 1 92 ? -6.988 12.915 -7.330 1.00 94.62 92 LYS A O 1
ATOM 770 N N . LYS A 1 93 ? -8.076 12.848 -9.287 1.00 95.56 93 LYS A N 1
ATOM 771 C CA . LYS A 1 93 ? -9.272 12.191 -8.737 1.00 95.56 93 LYS A CA 1
ATOM 772 C C . LYS A 1 93 ? -8.958 10.743 -8.351 1.00 95.56 93 LYS A C 1
ATOM 774 O O . LYS A 1 93 ? -8.227 10.055 -9.068 1.00 95.56 93 LYS A O 1
ATOM 779 N N . ILE A 1 94 ? -9.568 10.277 -7.260 1.00 96.44 94 ILE A N 1
ATOM 780 C CA . ILE A 1 94 ? -9.477 8.879 -6.821 1.00 96.44 94 ILE A CA 1
ATOM 781 C C . ILE A 1 94 ? -10.017 7.978 -7.948 1.00 96.44 94 ILE A C 1
ATOM 783 O O . ILE A 1 94 ? -11.159 8.166 -8.374 1.00 96.44 94 ILE A O 1
ATOM 787 N N . PRO A 1 95 ? -9.226 7.020 -8.463 1.00 97.38 95 PRO A N 1
ATOM 788 C CA . PRO A 1 95 ? -9.668 6.161 -9.553 1.00 97.38 95 PRO A CA 1
ATOM 789 C C . PRO A 1 95 ? -10.716 5.141 -9.090 1.00 97.38 95 PRO A C 1
ATOM 791 O O . PRO A 1 95 ? -10.731 4.720 -7.938 1.00 97.38 95 PRO A O 1
ATOM 794 N N . ASN A 1 96 ? -11.555 4.668 -10.012 1.00 97.56 96 ASN A N 1
ATOM 795 C CA . ASN A 1 96 ? -12.603 3.679 -9.720 1.00 97.56 96 ASN A CA 1
ATOM 796 C C . ASN A 1 96 ? -12.066 2.324 -9.212 1.00 97.56 96 ASN A C 1
ATOM 798 O O . ASN A 1 96 ? -12.746 1.650 -8.448 1.00 97.56 96 ASN A O 1
ATOM 802 N N . TYR A 1 97 ? -10.844 1.939 -9.588 1.00 98.06 97 TYR A N 1
ATOM 803 C CA . TYR A 1 97 ? -10.171 0.731 -9.095 1.00 98.06 97 TYR A CA 1
ATOM 804 C C . TYR A 1 97 ? -9.486 0.923 -7.733 1.00 98.06 97 TYR A C 1
ATOM 806 O O . TYR A 1 97 ? -8.886 -0.022 -7.216 1.00 98.06 97 TYR A O 1
ATOM 814 N N . PHE A 1 98 ? -9.558 2.122 -7.140 1.00 98.56 98 PHE A N 1
ATOM 815 C CA . PHE A 1 98 ? -8.941 2.420 -5.848 1.00 98.56 98 PHE A CA 1
ATOM 816 C C . PHE A 1 98 ? -9.353 1.454 -4.732 1.00 98.56 98 PHE A C 1
ATOM 818 O O . PHE A 1 98 ? -8.455 1.038 -4.011 1.00 98.56 98 PHE A O 1
ATOM 825 N N . PRO A 1 99 ? -10.624 1.023 -4.585 1.00 98.62 99 PRO A N 1
ATOM 826 C CA . PRO A 1 99 ? -10.988 0.065 -3.541 1.00 98.62 99 PRO A CA 1
ATOM 827 C C . PRO A 1 99 ? -10.214 -1.256 -3.660 1.00 98.62 99 PRO A C 1
ATOM 829 O O . PRO A 1 99 ? -9.558 -1.671 -2.715 1.00 98.62 99 PRO A O 1
ATOM 832 N N . ALA A 1 100 ? -10.186 -1.878 -4.841 1.00 98.25 100 ALA A N 1
ATOM 833 C CA . ALA A 1 100 ? -9.434 -3.119 -5.038 1.00 98.25 100 ALA A CA 1
ATOM 834 C C . ALA A 1 100 ? -7.917 -2.918 -4.853 1.00 98.25 100 ALA A C 1
ATOM 836 O O . ALA A 1 100 ? -7.239 -3.749 -4.246 1.00 98.25 100 ALA A O 1
ATOM 837 N N . TRP A 1 101 ? -7.382 -1.791 -5.337 1.00 98.38 101 TRP A N 1
ATOM 838 C CA . TRP A 1 101 ? -5.982 -1.423 -5.122 1.00 98.38 101 TRP A CA 1
ATOM 839 C C . TRP A 1 101 ? -5.661 -1.233 -3.632 1.00 98.38 101 TRP A C 1
ATOM 841 O O . TRP A 1 101 ? -4.610 -1.674 -3.167 1.00 98.38 101 TRP A O 1
ATOM 851 N N . LEU A 1 102 ? -6.575 -0.622 -2.875 1.00 98.69 102 LEU A N 1
ATOM 852 C CA . LEU A 1 102 ? -6.407 -0.310 -1.463 1.00 98.69 102 LEU A CA 1
ATOM 853 C C . LEU A 1 102 ? -6.254 -1.576 -0.621 1.00 98.69 102 LEU A C 1
ATOM 855 O O . LEU A 1 102 ? -5.404 -1.594 0.263 1.00 98.69 102 LEU A O 1
ATOM 859 N N . SER A 1 103 ? -6.983 -2.652 -0.916 1.00 98.44 103 SER A N 1
ATOM 860 C CA . SER A 1 103 ? -6.808 -3.930 -0.212 1.00 98.44 103 SER A CA 1
ATOM 861 C C . SER A 1 103 ? -5.397 -4.484 -0.397 1.00 98.44 103 SER A C 1
ATOM 863 O O . SER A 1 103 ? -4.747 -4.855 0.580 1.00 98.44 103 SER A O 1
ATOM 865 N N . GLY A 1 104 ? -4.876 -4.460 -1.630 1.00 97.38 104 GLY A N 1
ATOM 866 C CA . GLY A 1 104 ? -3.496 -4.864 -1.918 1.00 97.38 104 GLY A CA 1
ATOM 867 C C . GLY A 1 104 ? -2.461 -3.948 -1.257 1.00 97.38 104 GLY A C 1
ATOM 868 O O . GLY A 1 104 ? -1.438 -4.413 -0.755 1.00 97.38 104 GLY A O 1
ATOM 869 N N . PHE A 1 105 ? -2.744 -2.648 -1.196 1.00 98.25 105 PHE A N 1
ATOM 870 C CA . PHE A 1 105 ? -1.893 -1.682 -0.510 1.00 98.25 105 PHE A CA 1
ATOM 871 C C . PHE A 1 105 ? -1.879 -1.899 1.013 1.00 98.25 105 PHE A C 1
ATOM 873 O O . PHE A 1 105 ? -0.815 -1.885 1.629 1.00 98.25 105 PHE A O 1
ATOM 880 N N . ILE A 1 106 ? -3.033 -2.179 1.624 1.00 98.56 106 ILE A N 1
ATOM 881 C CA . ILE A 1 106 ? -3.161 -2.488 3.056 1.00 98.56 106 ILE A CA 1
ATOM 882 C C . ILE A 1 106 ? -2.495 -3.824 3.405 1.00 98.56 106 ILE A C 1
ATOM 884 O O . ILE A 1 106 ? -1.884 -3.931 4.470 1.00 98.56 106 ILE A O 1
ATOM 888 N N . GLU A 1 107 ? -2.553 -4.820 2.520 1.00 97.62 107 GLU A N 1
ATOM 889 C CA . GLU A 1 107 ? -1.833 -6.087 2.691 1.00 97.62 107 GLU A CA 1
ATOM 890 C C . GLU A 1 107 ? -0.322 -5.847 2.879 1.00 97.62 107 GLU A C 1
ATOM 892 O O . GLU A 1 107 ? 0.290 -6.441 3.769 1.00 97.62 107 GLU A O 1
ATOM 897 N N . GLY A 1 108 ? 0.258 -4.913 2.114 1.00 95.94 108 GLY A N 1
ATOM 898 C CA . GLY A 1 108 ? 1.665 -4.520 2.231 1.00 95.94 108 GLY A CA 1
ATOM 899 C C . GLY A 1 108 ? 1.971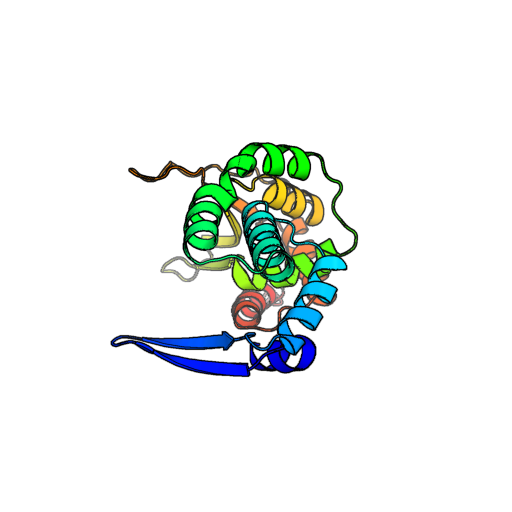 -3.595 3.416 1.00 95.94 108 GLY A C 1
ATOM 900 O O . GLY A 1 108 ? 2.888 -3.867 4.187 1.00 95.94 108 GLY A O 1
ATOM 901 N N . GLU A 1 109 ? 1.203 -2.519 3.583 1.00 97.25 109 GLU A N 1
ATOM 902 C CA . GLU A 1 109 ? 1.598 -1.358 4.406 1.00 97.25 109 GLU A CA 1
ATOM 903 C C . GLU A 1 109 ? 0.717 -1.138 5.648 1.00 97.25 109 GLU A C 1
ATOM 905 O O . GLU A 1 109 ? 1.097 -0.432 6.584 1.00 97.25 109 GLU A O 1
ATOM 910 N N . GLY A 1 110 ? -0.488 -1.710 5.681 1.00 97.88 110 GLY A N 1
ATOM 911 C CA . GLY A 1 110 ? -1.449 -1.458 6.752 1.00 97.88 110 GLY A CA 1
ATOM 912 C C . GLY A 1 110 ? -1.132 -2.217 8.038 1.00 97.88 110 GLY A C 1
ATOM 913 O O . GLY A 1 110 ? -0.476 -3.255 8.039 1.00 97.88 110 GLY A O 1
ATOM 914 N N . ASN A 1 111 ? -1.630 -1.730 9.167 1.00 97.88 111 ASN A N 1
ATOM 915 C CA . ASN A 1 111 ? -1.425 -2.350 10.469 1.00 97.88 111 ASN A CA 1
ATOM 916 C C . ASN A 1 111 ? -2.708 -2.301 11.305 1.00 97.88 111 ASN A C 1
ATOM 918 O O . ASN A 1 111 ? -3.202 -1.222 11.629 1.00 97.88 111 ASN A O 1
ATOM 922 N N . PHE A 1 112 ? -3.215 -3.472 11.686 1.00 98.19 112 PHE A N 1
ATOM 923 C CA . PHE A 1 112 ? -4.330 -3.622 12.620 1.00 98.19 112 PHE A CA 1
ATOM 924 C C . PHE A 1 112 ? -3.764 -3.910 14.006 1.00 98.19 112 PHE A C 1
ATOM 926 O O . PHE A 1 112 ? -3.100 -4.925 14.206 1.00 98.19 112 PHE A O 1
ATOM 933 N N . SER A 1 113 ? -3.986 -3.008 14.960 1.00 96.38 113 SER A N 1
ATOM 934 C CA . SER A 1 113 ? -3.395 -3.106 16.295 1.00 96.38 113 SER A CA 1
ATOM 935 C C . SER A 1 113 ? -4.456 -3.141 17.382 1.00 96.38 113 SER A C 1
ATOM 937 O O . SER A 1 113 ? -5.291 -2.241 17.463 1.00 96.38 113 SER A O 1
ATOM 939 N N . LEU A 1 114 ? -4.346 -4.147 18.250 1.00 96.56 114 LEU A N 1
ATOM 940 C CA . LEU A 1 114 ? -4.973 -4.217 19.565 1.00 96.56 114 LEU A CA 1
ATOM 941 C C . LEU A 1 114 ? -3.841 -4.254 20.592 1.00 96.56 114 LEU A C 1
ATOM 943 O O . LEU A 1 114 ? -3.002 -5.151 20.556 1.00 96.56 114 LEU A O 1
ATOM 947 N N . VAL A 1 115 ? -3.782 -3.258 21.465 1.00 95.56 115 VAL A N 1
ATOM 948 C CA . VAL A 1 115 ? -2.762 -3.145 22.508 1.00 95.56 115 VAL A CA 1
ATOM 949 C C . VAL A 1 115 ? -3.464 -3.188 23.847 1.00 95.56 115 VAL A C 1
ATOM 951 O O . VAL A 1 115 ? -4.358 -2.377 24.089 1.00 95.56 115 VAL A O 1
ATOM 954 N N . PHE A 1 116 ? -3.030 -4.097 24.709 1.00 95.94 116 PHE A N 1
ATOM 955 C CA . PHE A 1 116 ? -3.586 -4.304 26.039 1.00 95.94 116 PHE A CA 1
ATOM 956 C C . PHE A 1 116 ? -2.605 -3.815 27.107 1.00 95.94 116 PHE A C 1
ATOM 958 O O . PHE A 1 116 ? -1.392 -3.804 26.896 1.00 95.94 116 PHE A O 1
ATOM 965 N N . ASN A 1 117 ? -3.145 -3.369 28.233 1.00 95.62 117 ASN A N 1
ATOM 966 C CA . ASN A 1 117 ? -2.397 -3.115 29.457 1.00 95.62 117 ASN A CA 1
ATOM 967 C C . ASN A 1 117 ? -2.049 -4.445 30.147 1.00 95.62 117 ASN A C 1
ATOM 969 O O . ASN A 1 117 ? -2.633 -5.484 29.838 1.00 95.62 117 ASN A O 1
ATOM 973 N N . HIS A 1 118 ? -1.153 -4.404 31.138 1.00 94.75 118 HIS A N 1
ATOM 974 C CA . HIS A 1 118 ? -0.795 -5.584 31.939 1.00 94.75 118 HIS A CA 1
ATOM 975 C C . HIS A 1 118 ? -2.000 -6.233 32.639 1.00 94.75 118 HIS A C 1
ATOM 977 O O . HIS A 1 118 ? -2.028 -7.445 32.802 1.00 94.75 118 HIS A O 1
ATOM 983 N N . ASN A 1 119 ? -3.023 -5.447 32.992 1.00 94.06 119 ASN A N 1
ATOM 984 C CA . ASN A 1 119 ? -4.265 -5.934 33.603 1.00 94.06 119 ASN A CA 1
ATOM 985 C C . ASN A 1 119 ? -5.288 -6.497 32.590 1.00 94.06 119 ASN A C 1
ATOM 987 O O . ASN A 1 119 ? -6.442 -6.711 32.944 1.00 94.06 119 ASN A O 1
ATOM 991 N N . GLY A 1 120 ? -4.913 -6.660 31.317 1.00 92.06 120 GLY A N 1
ATOM 992 C CA . GLY A 1 120 ? -5.791 -7.178 30.263 1.00 92.06 120 GLY A CA 1
ATOM 993 C C . GLY A 1 120 ? -6.784 -6.166 29.676 1.00 92.06 120 GLY A C 1
ATOM 994 O O . GLY A 1 120 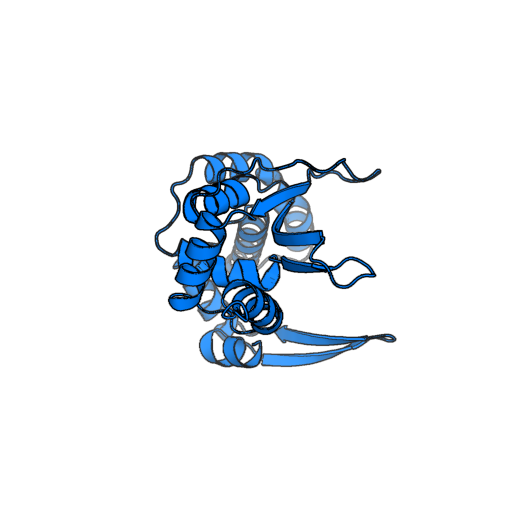? -7.450 -6.476 28.690 1.00 92.06 120 GLY A O 1
ATOM 995 N N . SER A 1 121 ? -6.868 -4.941 30.209 1.00 93.19 121 SER A N 1
ATOM 996 C CA . SER A 1 121 ? -7.722 -3.892 29.634 1.00 93.19 121 SER A CA 1
ATOM 997 C C . SER A 1 121 ? -7.165 -3.364 28.307 1.00 93.19 121 SER A C 1
ATOM 999 O O . SER A 1 121 ? -5.950 -3.281 28.107 1.00 93.19 121 SER A O 1
ATOM 1001 N N . LEU A 1 122 ? -8.045 -2.992 27.375 1.00 94.19 122 LEU A N 1
ATOM 1002 C CA . LEU A 1 122 ? -7.634 -2.438 26.086 1.00 94.19 122 LEU A CA 1
ATOM 1003 C C . LEU A 1 122 ? -7.059 -1.026 26.262 1.00 94.19 122 LEU A C 1
ATOM 1005 O O . LEU A 1 122 ? -7.756 -0.108 26.680 1.00 94.19 122 LEU A O 1
ATOM 1009 N N . ARG A 1 123 ? -5.800 -0.841 25.862 1.00 94.69 123 ARG A N 1
ATOM 1010 C CA . ARG A 1 123 ? -5.099 0.450 25.852 1.00 94.69 123 ARG A CA 1
ATOM 1011 C C . ARG A 1 123 ? -5.287 1.208 24.544 1.00 94.69 123 ARG A C 1
ATOM 1013 O O . ARG A 1 123 ? -5.460 2.421 24.538 1.00 94.69 123 ARG A O 1
ATOM 1020 N N . LYS A 1 124 ? -5.172 0.509 23.413 1.00 93.88 124 LYS A N 1
ATOM 1021 C CA . LYS A 1 124 ? -5.254 1.114 22.078 1.00 93.88 124 LYS A CA 1
ATOM 1022 C C . LYS A 1 124 ? -5.830 0.123 21.086 1.00 93.88 124 LYS A C 1
ATOM 1024 O O . LYS A 1 124 ? -5.359 -1.004 20.987 1.00 93.88 124 LYS A O 1
ATOM 1029 N N . SER A 1 125 ? -6.774 0.593 20.284 1.00 95.81 125 SER A N 1
ATOM 1030 C CA . SER A 1 125 ? -7.266 -0.121 19.115 1.00 95.81 125 SER A CA 1
ATOM 1031 C C . SER A 1 125 ? -7.310 0.826 17.926 1.00 95.81 125 SER A C 1
ATOM 1033 O O . SER A 1 125 ? -8.055 1.803 17.945 1.00 95.81 125 SER A O 1
ATOM 1035 N N . ALA A 1 126 ? -6.528 0.542 16.890 1.00 96.44 126 ALA A N 1
ATOM 1036 C CA . ALA A 1 126 ? -6.522 1.355 15.681 1.00 96.44 126 ALA A CA 1
ATOM 1037 C C . ALA A 1 126 ? -6.079 0.551 14.460 1.00 96.44 126 ALA A C 1
ATOM 1039 O O . ALA A 1 126 ? -5.202 -0.313 14.553 1.00 96.44 126 ALA A O 1
ATOM 1040 N N . PHE A 1 127 ? -6.618 0.925 13.305 1.00 98.19 127 PHE A N 1
ATOM 1041 C CA . PHE A 1 127 ? -5.954 0.707 12.031 1.00 98.19 127 PHE A CA 1
ATOM 1042 C C . PHE A 1 127 ? -4.961 1.852 11.792 1.00 98.19 127 PHE A C 1
ATOM 1044 O O . PHE A 1 127 ? -5.264 3.018 12.043 1.00 98.19 127 PHE A O 1
ATOM 1051 N N . THR A 1 128 ? -3.747 1.534 11.360 1.00 97.94 128 THR A N 1
ATOM 1052 C CA . THR A 1 128 ? -2.703 2.517 11.051 1.00 97.94 128 THR A CA 1
ATOM 1053 C C . THR A 1 128 ? -2.080 2.199 9.703 1.00 97.94 128 THR A C 1
ATOM 1055 O O . THR A 1 128 ? -1.807 1.038 9.412 1.00 97.94 128 THR A O 1
ATOM 1058 N N . ILE A 1 129 ? -1.807 3.225 8.907 1.00 98.12 129 ILE A N 1
ATOM 1059 C CA . ILE A 1 129 ? -1.050 3.108 7.659 1.00 98.12 129 ILE A CA 1
ATOM 1060 C C . ILE A 1 129 ? -0.169 4.343 7.483 1.00 98.12 129 ILE A C 1
ATOM 1062 O O . ILE A 1 129 ? -0.539 5.434 7.921 1.00 98.12 129 ILE A O 1
ATOM 1066 N N . GLY A 1 130 ? 1.017 4.176 6.904 1.00 96.62 130 GLY A N 1
ATOM 1067 C CA . GLY A 1 130 ? 1.956 5.275 6.706 1.00 96.62 130 GLY A CA 1
ATOM 1068 C C . GLY A 1 130 ? 2.682 5.199 5.374 1.00 96.62 130 GLY A C 1
ATOM 1069 O O . GLY A 1 130 ? 2.694 4.154 4.725 1.00 96.62 130 GLY A O 1
ATOM 1070 N N . GLN A 1 131 ? 3.248 6.329 4.956 1.00 95.69 131 GLN A N 1
ATOM 1071 C CA . GLN A 1 131 ? 3.983 6.476 3.700 1.00 95.69 131 GLN A CA 1
ATOM 1072 C C . GLN A 1 131 ? 5.075 7.545 3.797 1.00 95.69 131 GLN A C 1
ATOM 1074 O O . GLN A 1 131 ? 4.972 8.500 4.566 1.00 95.69 131 GLN A O 1
ATOM 1079 N N . ASN A 1 132 ? 6.111 7.382 2.972 1.00 93.75 132 ASN A N 1
ATOM 1080 C CA . ASN A 1 132 ? 7.171 8.374 2.789 1.00 93.75 132 ASN A CA 1
ATOM 1081 C C . ASN A 1 132 ? 6.769 9.345 1.675 1.00 93.75 132 ASN A C 1
ATOM 1083 O O . ASN A 1 132 ? 6.621 8.901 0.541 1.00 93.75 132 ASN A O 1
ATOM 1087 N N . ASP A 1 133 ? 6.630 10.635 1.980 1.00 92.38 133 ASP A N 1
ATOM 1088 C CA . ASP A 1 133 ? 6.315 11.756 1.070 1.00 92.38 133 ASP A CA 1
ATOM 1089 C C . ASP A 1 133 ? 4.964 11.690 0.324 1.00 92.38 133 ASP A C 1
ATOM 1091 O O . ASP A 1 133 ? 4.480 12.703 -0.169 1.00 92.38 133 ASP A O 1
ATOM 1095 N N . GLU A 1 134 ? 4.318 10.526 0.265 1.00 94.25 134 GLU A N 1
ATOM 1096 C CA . GLU A 1 134 ? 3.101 10.260 -0.519 1.00 94.25 134 GLU A CA 1
ATOM 1097 C C . GLU A 1 134 ? 1.832 10.598 0.290 1.00 94.25 134 GLU A C 1
ATOM 1099 O O . GLU A 1 134 ? 0.956 9.755 0.506 1.00 94.25 134 GLU A O 1
ATOM 1104 N N . ILE A 1 135 ? 1.742 11.835 0.794 1.00 95.88 135 ILE A N 1
ATOM 1105 C CA . ILE A 1 135 ? 0.621 12.279 1.641 1.00 95.88 135 ILE A CA 1
ATOM 1106 C C . ILE A 1 135 ? -0.736 12.168 0.930 1.00 95.88 135 ILE A C 1
ATOM 1108 O O . ILE A 1 135 ? -1.736 11.868 1.580 1.00 95.88 135 ILE A O 1
ATOM 1112 N N . HIS A 1 136 ? -0.778 12.314 -0.400 1.00 96.94 136 HIS A N 1
ATOM 1113 C CA . HIS A 1 136 ? -2.009 12.190 -1.189 1.00 96.94 136 HIS A CA 1
ATOM 1114 C C . HIS A 1 136 ? -2.657 10.811 -1.056 1.00 96.94 136 HIS A C 1
ATOM 1116 O O . HIS A 1 136 ? -3.880 10.723 -1.008 1.00 96.94 136 HIS A O 1
ATOM 1122 N N . ILE A 1 137 ? -1.866 9.739 -0.922 1.00 98.06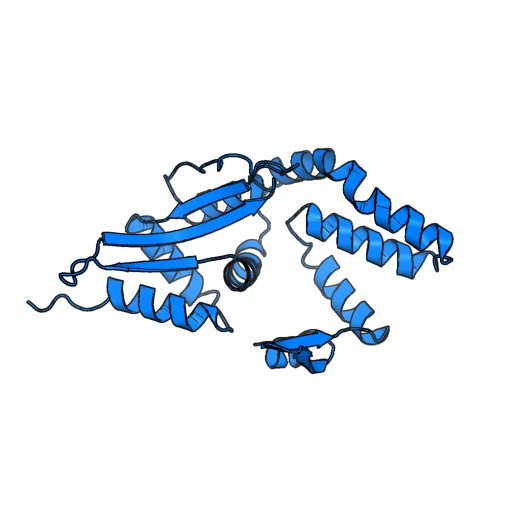 137 ILE A N 1
ATOM 1123 C CA . ILE A 1 137 ? -2.402 8.393 -0.683 1.00 98.06 137 ILE A CA 1
ATOM 1124 C C . ILE A 1 137 ? -3.110 8.335 0.663 1.00 98.06 137 ILE A C 1
ATOM 1126 O O . ILE A 1 137 ? -4.200 7.778 0.766 1.00 98.06 137 ILE A O 1
ATOM 1130 N N . LEU A 1 138 ? -2.507 8.915 1.699 1.00 98.19 138 LEU A N 1
ATOM 1131 C CA . LEU A 1 138 ? -3.103 8.928 3.029 1.00 98.19 138 LEU A CA 1
ATOM 1132 C C . LEU A 1 138 ? -4.378 9.781 3.061 1.00 98.19 138 LEU A C 1
ATOM 1134 O O . LEU A 1 138 ? -5.345 9.371 3.699 1.00 98.19 138 LEU A O 1
ATOM 1138 N N . GLU A 1 139 ? -4.419 10.901 2.335 1.00 97.88 139 GLU A N 1
ATOM 1139 C CA . GLU A 1 139 ? -5.643 11.697 2.173 1.00 97.88 139 GLU A CA 1
ATOM 1140 C C . GLU A 1 139 ? -6.729 10.917 1.422 1.00 97.88 139 GLU A C 1
ATOM 1142 O O . GLU A 1 139 ? -7.863 10.858 1.888 1.00 97.88 139 GLU A O 1
ATOM 1147 N N . TRP A 1 140 ? -6.400 10.213 0.333 1.00 98.25 140 TRP A N 1
ATOM 1148 C CA . TRP A 1 140 ? -7.369 9.361 -0.368 1.00 98.25 140 TRP A CA 1
ATOM 1149 C C . TRP A 1 140 ? -7.935 8.261 0.531 1.00 98.25 140 TRP A C 1
ATOM 1151 O O . TRP A 1 140 ? -9.143 8.037 0.534 1.00 98.25 140 TRP A O 1
ATOM 1161 N N . ILE A 1 141 ? -7.090 7.601 1.329 1.00 98.50 141 ILE A N 1
ATOM 1162 C CA . ILE A 1 141 ? -7.519 6.573 2.290 1.00 98.50 141 ILE A CA 1
ATOM 1163 C C . ILE A 1 141 ? -8.432 7.177 3.358 1.00 98.50 141 ILE A C 1
ATOM 1165 O O . ILE A 1 141 ? -9.480 6.610 3.674 1.00 98.50 141 ILE A O 1
ATOM 1169 N N . LYS A 1 142 ? -8.048 8.332 3.908 1.00 98.06 142 LYS A N 1
ATOM 1170 C CA . LYS A 1 142 ? -8.832 9.053 4.909 1.00 98.06 142 LYS A CA 1
ATOM 1171 C C . LYS A 1 142 ? -10.202 9.441 4.352 1.00 98.06 142 LYS A C 1
ATOM 1173 O O . LYS A 1 142 ? -11.209 9.135 4.988 1.00 98.06 142 LYS A O 1
ATOM 1178 N N . THR A 1 143 ? -10.259 10.038 3.163 1.00 97.50 143 THR A N 1
ATOM 1179 C CA . THR A 1 143 ? -11.511 10.395 2.483 1.00 97.50 143 THR A CA 1
ATOM 1180 C C . THR A 1 143 ? -12.364 9.161 2.197 1.00 97.50 143 THR A C 1
ATOM 1182 O O . THR A 1 143 ? -13.549 9.155 2.524 1.00 97.50 143 THR A O 1
ATOM 1185 N N . TYR A 1 144 ? -11.768 8.0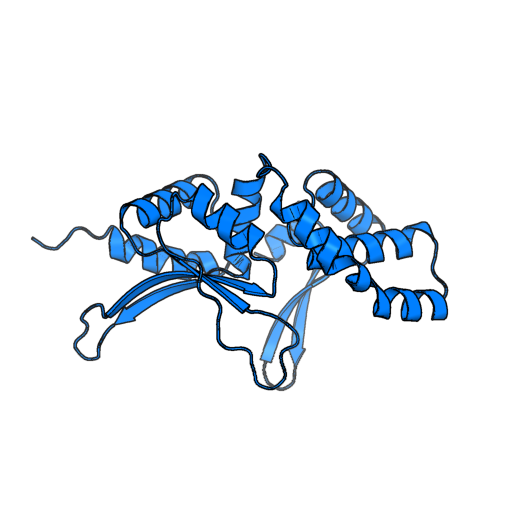93 1.658 1.00 98.12 144 TYR A N 1
ATOM 1186 C CA . TYR A 1 144 ? -12.468 6.853 1.314 1.00 98.12 144 TYR A CA 1
ATOM 1187 C C . TYR A 1 144 ? -13.142 6.204 2.530 1.00 98.12 144 TYR A C 1
ATOM 1189 O O . TYR A 1 144 ? -14.315 5.837 2.470 1.00 98.12 144 TYR A O 1
ATOM 1197 N N . PHE A 1 145 ? -12.442 6.126 3.666 1.00 98.06 145 PHE A N 1
ATOM 1198 C CA . PHE A 1 145 ? -13.006 5.578 4.902 1.00 98.06 145 PHE A CA 1
ATOM 1199 C C . PHE A 1 145 ? -13.811 6.588 5.730 1.00 98.06 145 PHE A C 1
ATOM 1201 O O . PHE A 1 145 ? -14.292 6.232 6.809 1.00 98.06 145 PHE A O 1
ATOM 1208 N N . LYS A 1 146 ? -13.996 7.822 5.241 1.00 97.06 146 LYS A N 1
ATOM 1209 C CA . LYS A 1 146 ? -14.653 8.926 5.963 1.00 97.06 146 LYS A CA 1
ATOM 1210 C C . LYS A 1 146 ? -14.015 9.175 7.340 1.00 97.06 146 LYS A C 1
ATOM 1212 O O . LYS A 1 146 ? -14.715 9.380 8.330 1.00 97.06 146 LYS A O 1
ATOM 1217 N N . GLY A 1 147 ? -12.686 9.099 7.397 1.00 94.88 147 GLY A N 1
ATOM 1218 C CA . GLY A 1 147 ? -11.894 9.322 8.600 1.00 94.88 147 GLY A CA 1
ATOM 1219 C C . GLY A 1 147 ? -11.754 10.809 8.929 1.00 94.88 147 GLY A C 1
ATOM 1220 O O . GLY A 1 147 ? -11.431 11.626 8.073 1.00 94.88 147 GLY A O 1
ATOM 1221 N N . GLU A 1 148 ? -11.944 11.157 10.197 1.00 93.06 148 GLU A N 1
ATOM 1222 C CA . GLU A 1 148 ? -11.881 12.547 10.691 1.00 93.06 148 GLU A CA 1
ATOM 1223 C C . GLU A 1 148 ? -10.513 12.891 11.309 1.00 93.06 148 GLU A C 1
ATOM 1225 O O . GLU A 1 148 ? -10.190 14.041 11.596 1.00 93.06 148 GLU A O 1
ATOM 1230 N N . THR A 1 149 ? -9.668 11.882 11.494 1.00 93.75 149 THR A N 1
ATOM 1231 C CA . THR A 1 149 ? -8.366 11.997 12.151 1.00 93.75 149 THR A CA 1
ATOM 1232 C C . THR A 1 149 ? -7.367 12.758 11.289 1.00 93.75 149 THR A C 1
ATOM 1234 O O . THR A 1 149 ? -7.291 12.558 10.074 1.00 93.75 149 THR A O 1
ATOM 1237 N N . LYS A 1 150 ? -6.551 13.601 11.924 1.00 95.75 150 LYS A N 1
ATOM 1238 C CA . LYS A 1 150 ? -5.454 14.301 11.248 1.00 95.75 150 LYS A CA 1
ATOM 1239 C C . LYS A 1 150 ? -4.369 13.306 10.825 1.00 95.75 150 LYS A C 1
ATOM 1241 O O . LYS A 1 150 ? -4.061 12.369 11.561 1.00 95.75 150 LYS A O 1
ATOM 1246 N N . ILE A 1 151 ? -3.787 13.531 9.650 1.00 97.75 151 ILE A N 1
ATOM 1247 C CA . ILE A 1 151 ? -2.561 12.846 9.237 1.00 97.75 151 ILE A CA 1
ATOM 1248 C C . ILE A 1 151 ? -1.413 13.480 10.015 1.00 97.75 151 ILE A C 1
ATOM 1250 O O . ILE A 1 151 ? -1.285 14.703 10.062 1.00 97.75 151 ILE A O 1
ATOM 1254 N N . LEU A 1 152 ? -0.601 12.647 10.655 1.00 96.81 152 LEU A N 1
ATOM 1255 C CA . LEU A 1 152 ? 0.533 13.092 11.452 1.00 96.81 152 LEU A CA 1
ATOM 1256 C C . LEU A 1 152 ? 1.807 12.979 10.623 1.00 96.81 152 LEU A C 1
ATOM 1258 O O . LEU A 1 152 ? 2.015 11.978 9.938 1.00 96.81 152 LEU A O 1
ATOM 1262 N N . LYS A 1 153 ? 2.661 13.999 10.707 1.00 95.44 153 LYS A N 1
ATOM 1263 C CA . LYS A 1 153 ? 4.032 13.942 10.207 1.00 95.44 153 LYS A CA 1
ATOM 1264 C C . LYS A 1 153 ? 4.938 13.508 11.351 1.00 95.44 153 LYS A C 1
ATOM 1266 O O . LYS A 1 153 ? 4.966 14.145 12.404 1.00 95.44 153 LYS A O 1
ATOM 1271 N N . ASP A 1 154 ? 5.664 12.425 11.141 1.00 91.31 154 ASP A N 1
ATOM 1272 C CA . ASP A 1 154 ? 6.647 11.939 12.094 1.00 91.31 154 ASP A CA 1
ATOM 1273 C C . ASP A 1 154 ? 7.866 12.858 12.147 1.00 91.31 154 ASP A C 1
ATOM 1275 O O . ASP A 1 154 ? 8.212 13.528 11.169 1.00 91.31 154 ASP A O 1
ATOM 1279 N N . LYS A 1 155 ? 8.559 12.845 13.291 1.00 85.62 155 LYS A N 1
ATOM 1280 C CA . LYS A 1 155 ? 9.851 13.520 13.401 1.00 85.62 155 LYS A CA 1
ATOM 1281 C C . LYS A 1 155 ? 10.812 12.930 12.358 1.00 85.62 155 LYS A C 1
ATOM 1283 O O . LYS A 1 155 ? 10.887 11.701 12.250 1.00 85.62 155 LYS A O 1
ATOM 1288 N N . PRO A 1 156 ? 11.539 13.771 11.602 1.00 78.25 156 PRO A N 1
ATOM 1289 C CA . PRO A 1 156 ? 12.528 13.279 10.657 1.00 78.25 156 PRO A CA 1
ATOM 1290 C C . PRO A 1 156 ? 13.544 12.409 11.401 1.00 78.25 156 PRO A C 1
ATOM 1292 O O . PRO A 1 156 ? 13.977 12.738 12.508 1.00 78.25 156 PRO A O 1
ATOM 1295 N N . LYS A 1 157 ? 13.902 11.267 10.809 1.00 71.25 157 LYS A N 1
ATOM 1296 C CA . LYS A 1 157 ? 15.057 10.500 11.289 1.00 71.25 157 LYS A CA 1
ATOM 1297 C C . LYS A 1 157 ? 16.311 11.352 11.067 1.00 71.25 157 LYS A C 1
ATOM 1299 O O . LYS A 1 157 ? 16.332 12.116 10.106 1.00 71.25 157 LYS A O 1
ATOM 1304 N N . LYS A 1 158 ? 17.328 11.207 11.929 1.00 60.81 158 LYS A N 1
ATOM 1305 C CA . LYS A 1 158 ? 18.562 12.023 11.907 1.00 60.81 158 LYS A CA 1
ATOM 1306 C C . LYS A 1 158 ? 19.202 12.153 10.509 1.00 60.81 158 LYS A C 1
ATOM 1308 O O . LYS A 1 158 ? 19.738 13.211 10.222 1.00 60.81 158 LYS A O 1
ATOM 1313 N N . ASP A 1 159 ? 19.014 11.160 9.634 1.00 67.44 159 ASP A N 1
ATOM 1314 C CA . ASP A 1 159 ? 19.584 11.113 8.274 1.00 67.44 159 ASP A CA 1
ATOM 1315 C C . ASP A 1 159 ? 18.521 10.961 7.159 1.00 67.44 159 ASP A C 1
ATOM 1317 O O . ASP A 1 159 ? 18.784 10.454 6.067 1.00 67.44 159 ASP A O 1
ATOM 1321 N N . GLY A 1 160 ? 17.261 11.301 7.444 1.00 63.72 160 GLY A N 1
ATOM 1322 C CA . GLY A 1 160 ? 16.145 11.077 6.525 1.00 63.72 160 GLY A CA 1
ATOM 1323 C C . GLY A 1 160 ? 15.915 12.230 5.548 1.00 63.72 160 GLY A C 1
ATOM 1324 O O . GLY A 1 160 ? 15.352 13.247 5.937 1.00 63.72 160 GLY A O 1
ATOM 1325 N N . ASN A 1 161 ? 16.185 12.021 4.255 1.00 79.31 161 ASN A N 1
ATOM 1326 C CA . ASN A 1 161 ? 15.782 12.945 3.174 1.00 79.31 161 ASN A CA 1
ATOM 1327 C C . ASN A 1 161 ? 14.299 12.806 2.767 1.00 79.31 161 ASN A C 1
ATOM 1329 O O . ASN A 1 161 ? 13.928 13.097 1.632 1.00 79.31 161 ASN A O 1
ATOM 1333 N N . PHE A 1 162 ? 13.451 12.290 3.656 1.00 82.50 162 PHE A N 1
ATOM 1334 C CA . PHE A 1 162 ? 12.033 12.069 3.389 1.00 82.50 162 PHE A CA 1
ATOM 1335 C C . PHE A 1 162 ? 11.193 12.352 4.631 1.00 82.50 162 PHE A C 1
ATOM 1337 O O . PHE A 1 162 ? 11.612 12.127 5.769 1.00 82.50 162 PHE A O 1
ATOM 1344 N N . SER A 1 163 ? 9.974 12.823 4.400 1.00 90.19 163 SER A N 1
ATOM 1345 C CA . SER A 1 163 ? 8.965 13.008 5.433 1.00 90.19 163 SER A CA 1
ATOM 1346 C C . SER A 1 163 ? 8.126 11.740 5.548 1.00 90.19 163 SER A C 1
ATOM 1348 O O . SER A 1 163 ? 7.531 11.296 4.569 1.00 90.19 163 SER A O 1
ATOM 1350 N N . TYR A 1 164 ? 8.055 11.154 6.743 1.00 93.38 164 TYR A N 1
ATOM 1351 C CA . TYR A 1 164 ? 7.152 10.033 6.995 1.00 93.38 164 TYR A CA 1
ATOM 1352 C C . TYR A 1 164 ? 5.830 10.537 7.567 1.00 93.38 164 TYR A C 1
ATOM 1354 O O . TYR A 1 164 ? 5.813 11.316 8.519 1.00 93.38 164 TYR A O 1
ATOM 1362 N N . TYR A 1 165 ? 4.727 10.082 6.987 1.00 96.31 165 TYR A N 1
ATOM 1363 C CA . TYR A 1 165 ? 3.378 10.443 7.399 1.00 96.31 165 TYR A CA 1
ATOM 1364 C C . TYR A 1 165 ? 2.621 9.203 7.864 1.00 96.31 165 TYR A C 1
ATOM 1366 O O . TYR A 1 165 ? 2.813 8.110 7.323 1.00 96.31 165 TYR A O 1
ATOM 1374 N N . ARG A 1 166 ? 1.736 9.366 8.850 1.00 97.00 166 ARG A N 1
ATOM 1375 C CA . ARG A 1 166 ? 0.882 8.298 9.380 1.00 97.00 166 ARG A CA 1
ATOM 1376 C C . ARG A 1 166 ? -0.566 8.748 9.486 1.00 97.00 166 ARG A C 1
ATOM 1378 O O . ARG A 1 166 ? -0.863 9.840 9.968 1.00 97.00 166 ARG A O 1
ATOM 1385 N N . LEU A 1 167 ? -1.467 7.852 9.110 1.00 98.12 167 LEU A N 1
ATOM 1386 C CA . LEU A 1 167 ? -2.897 7.952 9.350 1.00 98.12 167 LEU A CA 1
ATOM 1387 C C . LEU A 1 167 ? -3.298 6.911 10.398 1.00 98.12 167 LEU A C 1
ATOM 1389 O O . LEU A 1 167 ? -2.980 5.729 10.259 1.00 98.12 167 LEU A O 1
ATOM 1393 N N . HIS A 1 168 ? -4.017 7.348 11.431 1.00 97.31 168 HIS A N 1
ATOM 1394 C CA . HIS A 1 168 ? -4.567 6.482 12.471 1.00 97.31 168 HIS A CA 1
ATOM 1395 C C . HIS A 1 168 ? -6.089 6.527 12.420 1.00 97.31 168 HIS A C 1
ATOM 1397 O O . HIS A 1 168 ? -6.667 7.559 12.723 1.00 97.31 168 HIS A O 1
ATOM 1403 N N . LEU A 1 169 ? -6.737 5.411 12.101 1.00 97.12 169 LEU A N 1
ATOM 1404 C CA . LEU A 1 169 ? -8.191 5.287 12.063 1.00 97.12 169 LEU A CA 1
ATOM 1405 C C . LEU A 1 169 ? -8.652 4.430 13.246 1.00 97.12 169 LEU A C 1
ATOM 1407 O O . LEU A 1 169 ? -8.337 3.241 13.321 1.00 97.12 169 LEU A O 1
ATOM 1411 N N . TYR A 1 170 ? -9.365 5.037 14.195 1.00 94.38 170 TYR A N 1
ATOM 1412 C CA . TYR A 1 170 ? -9.738 4.370 15.450 1.00 94.38 170 TYR A CA 1
ATOM 1413 C C . TYR A 1 170 ? -11.209 4.508 15.844 1.00 94.38 170 TYR A C 1
ATOM 1415 O O . TYR A 1 170 ? -11.671 3.686 16.630 1.00 94.38 170 TYR A O 1
ATOM 1423 N N . ASN A 1 171 ? -11.952 5.497 15.335 1.00 93.56 171 ASN A N 1
ATOM 1424 C CA . ASN A 1 171 ? -13.359 5.684 15.709 1.00 93.56 171 ASN A CA 1
ATOM 1425 C C . ASN A 1 171 ? -14.269 4.588 15.116 1.00 93.56 171 ASN A C 1
ATOM 1427 O O . ASN A 1 171 ? -13.913 3.923 14.144 1.00 93.56 171 ASN A O 1
ATOM 1431 N N . GLU A 1 172 ? -15.442 4.391 15.717 1.00 94.31 172 GLU A N 1
ATOM 1432 C CA . GLU A 1 172 ? -16.368 3.307 15.361 1.00 94.31 172 GLU A CA 1
ATOM 1433 C C . GLU A 1 172 ? -16.873 3.386 13.921 1.00 94.31 172 GLU A C 1
ATOM 1435 O O . GLU A 1 172 ? -16.764 2.412 13.180 1.00 94.31 172 GLU A O 1
ATOM 1440 N N . LYS A 1 173 ? -17.322 4.567 13.491 1.00 95.50 173 LYS A N 1
ATOM 1441 C CA . LYS A 1 173 ? -17.777 4.821 12.118 1.00 95.50 173 LYS A CA 1
ATOM 1442 C C . LYS A 1 173 ? -16.732 4.403 11.081 1.00 95.50 173 LYS A C 1
ATOM 1444 O O . LYS A 1 173 ? -17.044 3.697 10.126 1.00 95.50 173 LYS A O 1
ATOM 1449 N N . THR A 1 174 ? -15.477 4.799 11.288 1.00 96.25 174 THR A N 1
ATOM 1450 C CA . THR A 1 174 ? -14.377 4.466 10.376 1.00 96.25 174 THR A CA 1
ATOM 1451 C C . THR A 1 174 ? -14.043 2.978 10.434 1.00 96.25 174 THR A C 1
ATOM 1453 O O . THR A 1 174 ? -13.800 2.378 9.391 1.00 96.25 174 THR A O 1
ATOM 1456 N N . ARG A 1 175 ? -14.077 2.346 11.618 1.00 96.38 175 ARG A N 1
ATOM 1457 C CA . ARG A 1 175 ? -13.908 0.886 11.734 1.00 96.38 175 ARG A CA 1
ATOM 1458 C C . ARG A 1 175 ? -14.980 0.131 10.948 1.00 96.38 175 ARG A C 1
ATOM 1460 O O . ARG A 1 175 ? -14.626 -0.775 10.204 1.00 96.38 175 ARG A O 1
ATOM 1467 N N . ASN A 1 176 ? -16.244 0.542 11.030 1.00 97.25 176 ASN A N 1
ATOM 1468 C CA . ASN A 1 176 ? -17.329 -0.087 10.273 1.00 97.25 176 ASN A CA 1
ATOM 1469 C C . ASN A 1 176 ? -17.128 0.073 8.759 1.00 97.25 176 ASN A C 1
ATOM 1471 O O . ASN A 1 176 ? -17.289 -0.888 8.013 1.00 97.25 176 ASN A O 1
ATOM 1475 N N . ASN A 1 177 ? -16.670 1.242 8.297 1.00 98.25 177 ASN A N 1
ATOM 1476 C CA . ASN A 1 177 ? -16.310 1.436 6.886 1.00 98.25 177 ASN A CA 1
ATOM 1477 C C . ASN A 1 177 ? -15.149 0.527 6.448 1.00 98.25 177 ASN A C 1
ATOM 1479 O O . ASN A 1 177 ? -15.174 -0.011 5.342 1.00 98.25 177 ASN A O 1
ATOM 1483 N N . ILE A 1 178 ? -14.148 0.329 7.310 1.00 98.31 178 ILE A N 1
ATOM 1484 C CA . ILE A 1 178 ? -13.046 -0.611 7.066 1.00 98.31 178 ILE A CA 1
ATOM 1485 C C . ILE A 1 178 ? -13.575 -2.051 6.980 1.00 98.31 178 ILE A C 1
ATOM 1487 O O . ILE A 1 178 ? -13.171 -2.799 6.094 1.00 98.31 178 ILE A O 1
ATOM 1491 N N . PHE A 1 179 ? -14.494 -2.447 7.862 1.00 98.12 179 PHE A N 1
ATOM 1492 C CA . PHE A 1 179 ? -15.096 -3.782 7.842 1.00 98.12 179 PHE A CA 1
ATOM 1493 C C . PHE A 1 179 ? -15.911 -4.021 6.570 1.00 98.12 179 PHE A C 1
ATOM 1495 O O . PHE A 1 179 ? -15.685 -5.015 5.886 1.00 98.12 179 PHE A O 1
ATOM 1502 N N . ASN A 1 180 ? -16.762 -3.067 6.197 1.00 98.31 180 ASN A N 1
ATOM 1503 C CA . ASN A 1 180 ? -17.539 -3.121 4.960 1.00 98.31 180 ASN A CA 1
ATOM 1504 C C . ASN A 1 180 ? -16.641 -3.180 3.719 1.00 98.31 180 ASN A C 1
ATOM 1506 O O . ASN A 1 180 ? -16.941 -3.888 2.764 1.00 98.31 180 ASN A O 1
ATOM 1510 N N . HIS A 1 181 ? -15.510 -2.472 3.729 1.00 98.62 181 HIS A N 1
ATOM 1511 C CA . HIS A 1 181 ? -14.547 -2.553 2.637 1.00 98.62 181 HIS A CA 1
ATOM 1512 C C . HIS A 1 181 ? -13.972 -3.962 2.478 1.00 98.62 181 HIS A C 1
ATOM 1514 O O . HIS A 1 181 ? -13.957 -4.466 1.361 1.00 98.62 181 HIS A O 1
ATOM 1520 N N . PHE A 1 182 ? -13.538 -4.609 3.563 1.00 98.50 182 PHE A N 1
ATOM 1521 C CA . PHE A 1 182 ? -12.965 -5.957 3.482 1.00 98.50 182 PHE A CA 1
ATOM 1522 C C . PHE A 1 182 ? -13.996 -7.061 3.255 1.00 98.50 182 PHE A C 1
ATOM 1524 O O . PHE A 1 182 ? -13.615 -8.142 2.814 1.00 98.50 182 PHE A O 1
ATOM 1531 N N . TYR A 1 183 ? -15.282 -6.784 3.476 1.00 97.75 183 TYR A N 1
ATOM 1532 C CA . TYR A 1 183 ? -16.359 -7.646 2.998 1.00 97.75 183 TYR A CA 1
ATOM 1533 C C . TYR A 1 183 ? -16.390 -7.705 1.461 1.00 97.75 183 TYR A C 1
ATOM 1535 O O . TYR A 1 183 ? -16.460 -8.789 0.889 1.00 97.75 183 TYR A O 1
ATOM 1543 N N . SER A 1 184 ? -16.265 -6.556 0.784 1.00 98.19 184 SER A N 1
ATOM 1544 C CA . SER A 1 184 ? -16.292 -6.483 -0.687 1.00 98.19 184 SER A CA 1
ATOM 1545 C C . SER A 1 184 ? -14.926 -6.698 -1.354 1.00 98.19 184 SER A C 1
ATOM 1547 O O . SER A 1 184 ? -14.860 -7.154 -2.493 1.00 98.19 184 SER A O 1
ATOM 1549 N N . TYR A 1 185 ? -13.833 -6.352 -0.671 1.00 98.25 185 TYR A N 1
ATOM 1550 C CA . TYR A 1 185 ? -12.462 -6.384 -1.188 1.00 98.25 185 TYR A CA 1
ATOM 1551 C C . TYR A 1 185 ? -11.524 -7.057 -0.168 1.00 98.25 185 TYR A C 1
ATOM 1553 O O . TYR A 1 185 ? -10.801 -6.370 0.560 1.00 98.25 185 TYR A O 1
ATOM 1561 N N . PRO A 1 186 ? -11.557 -8.396 -0.063 1.00 97.56 186 PRO A N 1
ATOM 1562 C CA . PRO A 1 186 ? -10.903 -9.130 1.017 1.00 97.56 186 PRO A CA 1
ATOM 1563 C C . PRO A 1 186 ? -9.370 -9.118 0.936 1.00 97.56 186 PRO A C 1
ATOM 1565 O O . PRO A 1 186 ? -8.771 -9.053 -0.138 1.00 97.56 186 PRO A O 1
ATOM 1568 N N . LEU A 1 187 ? -8.734 -9.243 2.105 1.00 97.69 187 LEU A N 1
ATOM 1569 C CA . LEU A 1 187 ? -7.299 -9.525 2.240 1.00 97.69 187 LEU A CA 1
ATOM 1570 C C . LEU A 1 187 ? -7.022 -11.004 1.940 1.00 97.69 187 LEU A C 1
ATOM 1572 O O . LEU A 1 187 ? -7.855 -11.864 2.221 1.00 97.69 187 LEU A O 1
ATOM 1576 N N . LEU A 1 188 ? -5.843 -11.312 1.396 1.00 95.69 188 LEU A N 1
ATOM 1577 C CA . LEU A 1 188 ? -5.507 -12.655 0.886 1.00 95.69 188 LEU A CA 1
ATOM 1578 C C . LEU A 1 188 ? -4.244 -13.257 1.517 1.00 95.69 188 LEU A C 1
ATOM 1580 O O . LEU A 1 188 ? -3.895 -14.413 1.244 1.00 95.69 188 LEU A O 1
ATOM 1584 N N . GLY A 1 189 ? -3.498 -12.471 2.291 1.00 95.00 189 GLY A N 1
ATOM 1585 C CA . GLY A 1 189 ? -2.226 -12.868 2.878 1.00 95.00 189 GLY A CA 1
ATOM 1586 C C . GLY A 1 189 ? -2.221 -12.856 4.398 1.00 95.00 189 GLY A C 1
ATOM 1587 O O . GLY A 1 189 ? -3.232 -13.058 5.066 1.00 95.00 189 GLY A O 1
ATOM 1588 N N . HIS A 1 190 ? -1.032 -12.649 4.959 1.00 94.50 190 HIS A N 1
ATOM 1589 C CA . HIS A 1 190 ? -0.832 -12.643 6.405 1.00 94.50 190 HIS A CA 1
ATOM 1590 C C . HIS A 1 190 ? -1.602 -11.501 7.092 1.00 94.50 190 HIS A C 1
ATOM 1592 O O . HIS A 1 190 ? -1.981 -11.626 8.258 1.00 94.50 190 HIS A O 1
ATOM 1598 N N . LYS A 1 191 ? -1.892 -10.399 6.385 1.00 96.94 191 LYS A N 1
ATOM 1599 C CA . LYS A 1 191 ? -2.662 -9.285 6.946 1.00 96.94 191 LYS A CA 1
ATOM 1600 C C . LYS A 1 191 ? -4.092 -9.686 7.297 1.00 96.94 191 LYS A C 1
ATOM 1602 O O . LYS A 1 191 ? -4.643 -9.141 8.250 1.00 96.94 191 LYS A O 1
ATOM 1607 N N . LEU A 1 192 ? -4.663 -10.671 6.598 1.00 97.38 192 LEU A N 1
ATOM 1608 C CA . LEU A 1 192 ? -5.983 -11.217 6.916 1.00 97.38 192 LEU A CA 1
ATOM 1609 C C . LEU A 1 192 ? -6.045 -11.743 8.358 1.00 97.38 192 LEU A C 1
ATOM 1611 O O . LEU A 1 192 ? -7.048 -11.563 9.038 1.00 97.38 192 LEU A O 1
ATOM 1615 N N . ILE A 1 193 ? -4.959 -12.332 8.868 1.00 97.00 193 ILE A N 1
ATOM 1616 C CA . ILE A 1 193 ? -4.908 -12.877 1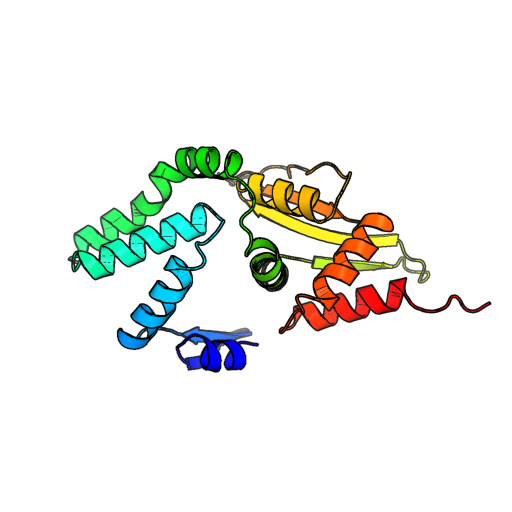0.231 1.00 97.00 193 ILE A CA 1
ATOM 1617 C C . ILE A 1 193 ? -5.022 -11.755 11.270 1.00 97.00 193 ILE A C 1
ATOM 1619 O O . ILE A 1 193 ? -5.810 -11.858 12.213 1.00 97.00 193 ILE A O 1
ATOM 1623 N N . SER A 1 194 ? -4.247 -10.676 11.119 1.00 96.88 194 SER A N 1
ATOM 1624 C CA . SER A 1 194 ? -4.311 -9.543 12.051 1.00 96.88 194 SER A CA 1
ATOM 1625 C C . SER A 1 194 ? -5.615 -8.759 11.913 1.00 96.88 194 SER A C 1
ATOM 1627 O O . SER A 1 194 ? -6.178 -8.346 12.928 1.00 96.88 194 SER A O 1
ATOM 1629 N N . TYR A 1 195 ? -6.142 -8.629 10.694 1.00 98.19 195 TYR A N 1
ATOM 1630 C CA . TYR A 1 195 ? -7.473 -8.084 10.449 1.00 98.19 195 TYR A CA 1
ATOM 1631 C C . TYR A 1 195 ? -8.567 -8.903 11.144 1.00 98.19 195 TYR A C 1
ATOM 1633 O O . TYR A 1 195 ? -9.365 -8.326 11.872 1.00 98.19 195 TYR A O 1
ATOM 1641 N N . ASN A 1 196 ? -8.576 -10.232 11.010 1.00 97.69 196 ASN A N 1
ATOM 1642 C CA . ASN A 1 196 ? -9.599 -11.086 11.621 1.00 97.69 196 ASN A CA 1
ATOM 1643 C C . ASN A 1 196 ? -9.594 -10.977 13.148 1.00 97.69 196 ASN A C 1
ATOM 1645 O O . ASN A 1 196 ? -10.651 -10.842 13.759 1.00 97.69 196 ASN A O 1
ATOM 1649 N N . LYS A 1 197 ? -8.411 -10.959 13.779 1.00 96.75 197 LYS A N 1
ATOM 1650 C CA . LYS A 1 197 ? -8.294 -10.716 15.229 1.00 96.75 197 LYS A CA 1
ATOM 1651 C C . LYS A 1 197 ? -8.898 -9.365 15.621 1.00 96.75 197 LYS A C 1
ATOM 1653 O O . LYS A 1 197 ? -9.615 -9.277 16.615 1.00 96.75 197 LYS A O 1
ATOM 1658 N N . PHE A 1 198 ? -8.626 -8.329 14.829 1.00 97.50 198 PHE A N 1
ATOM 1659 C CA . PHE A 1 198 ? -9.167 -6.989 15.033 1.00 97.50 198 PHE A CA 1
ATOM 1660 C C . PHE A 1 198 ? -10.693 -6.946 14.842 1.00 97.50 198 PHE A C 1
ATOM 1662 O O . PHE A 1 198 ? -11.394 -6.435 15.709 1.00 97.50 198 PHE A O 1
ATOM 1669 N N . TYR A 1 199 ? -11.220 -7.531 13.764 1.00 97.50 199 TYR A N 1
ATOM 1670 C CA . TYR A 1 199 ? -12.653 -7.618 13.477 1.00 97.50 199 TYR A CA 1
ATOM 1671 C C . TYR A 1 199 ? -13.411 -8.361 14.579 1.00 97.50 199 TYR A C 1
ATOM 1673 O O . TYR A 1 199 ? -14.386 -7.836 15.113 1.00 97.50 199 TYR A O 1
ATOM 1681 N N . LEU A 1 200 ? -12.936 -9.548 14.969 1.00 96.62 200 LEU A N 1
ATOM 1682 C CA . LEU A 1 200 ? -13.568 -10.355 16.012 1.00 96.62 200 LEU A CA 1
ATOM 1683 C C . LEU A 1 200 ? -13.593 -9.622 17.351 1.00 96.62 200 LEU A C 1
ATOM 1685 O O . LEU A 1 200 ? -14.599 -9.670 18.042 1.00 96.62 200 LEU A O 1
ATOM 1689 N N . TYR A 1 201 ? -12.521 -8.920 17.722 1.00 95.44 201 TYR A N 1
ATOM 1690 C CA . TYR A 1 201 ? -12.497 -8.163 18.974 1.00 95.44 201 TYR A CA 1
ATOM 1691 C C . TYR A 1 201 ? -13.618 -7.114 19.050 1.00 95.44 201 TYR A C 1
ATOM 1693 O O . TYR A 1 201 ? -14.259 -6.989 20.088 1.00 95.44 201 TYR A O 1
ATOM 1701 N N . HIS A 1 202 ? -13.879 -6.393 17.955 1.00 94.88 202 HIS A N 1
ATOM 1702 C CA . HIS A 1 202 ? -14.899 -5.334 17.917 1.00 94.88 202 HIS A CA 1
ATOM 1703 C C . HIS A 1 202 ? -16.324 -5.832 17.679 1.00 94.88 202 HIS A C 1
ATOM 1705 O O . HIS A 1 202 ? -17.257 -5.095 17.977 1.00 94.88 202 HIS A O 1
ATOM 1711 N N . ASN A 1 203 ? -16.496 -7.047 17.155 1.00 93.62 203 ASN A N 1
ATOM 1712 C CA . ASN A 1 203 ? -17.812 -7.629 16.858 1.00 93.62 203 ASN A CA 1
ATOM 1713 C C . ASN A 1 203 ? -18.201 -8.775 17.803 1.00 93.62 203 ASN A C 1
ATOM 1715 O O . ASN A 1 203 ? -19.243 -9.398 17.613 1.00 93.62 203 ASN A O 1
ATOM 1719 N N . LYS A 1 204 ? -17.383 -9.083 18.816 1.00 85.50 204 LYS A N 1
ATOM 1720 C CA . LYS A 1 204 ? -17.776 -10.036 19.855 1.00 85.50 204 LYS A CA 1
ATOM 1721 C C . LYS A 1 204 ? -19.007 -9.496 20.590 1.00 85.50 204 LYS A C 1
ATOM 1723 O O . LYS A 1 204 ? -18.980 -8.334 21.008 1.00 85.50 204 LYS A O 1
ATOM 1728 N N . PRO A 1 205 ? -20.055 -10.315 20.793 1.00 70.19 205 PRO A N 1
ATOM 1729 C CA . PRO A 1 205 ? -21.135 -9.935 21.686 1.00 70.19 205 PRO A CA 1
ATOM 1730 C C . PRO A 1 205 ? -20.523 -9.655 23.058 1.00 70.19 205 PRO A C 1
ATOM 1732 O O . PRO A 1 205 ? -19.718 -10.443 23.563 1.00 70.19 205 PRO A O 1
ATOM 1735 N N . LYS A 1 206 ? -20.852 -8.499 23.637 1.00 63.38 206 LYS A N 1
ATOM 1736 C CA . LYS A 1 206 ? -20.491 -8.226 25.026 1.00 63.38 206 LYS A CA 1
ATOM 1737 C C . LYS A 1 206 ? -21.217 -9.275 25.862 1.00 63.38 206 LYS A C 1
ATOM 1739 O O . LYS A 1 206 ? -22.428 -9.415 25.721 1.00 63.38 206 LYS A O 1
ATOM 1744 N N . SER A 1 207 ? -20.475 -10.038 26.659 1.00 55.72 207 SER A N 1
ATOM 1745 C CA . SER A 1 207 ? -21.067 -10.869 27.704 1.00 55.72 207 SER A CA 1
ATOM 1746 C C . SER A 1 207 ? -21.914 -9.949 28.582 1.00 55.72 207 SER A C 1
ATOM 1748 O O . SER A 1 207 ? -21.364 -9.007 29.158 1.00 55.72 207 SER A O 1
ATOM 1750 N N . VAL A 1 208 ? -23.231 -10.167 28.536 1.00 38.53 208 VAL A N 1
ATOM 1751 C CA . VAL A 1 208 ? -24.245 -9.494 29.359 1.00 38.53 208 VAL A CA 1
ATOM 1752 C C . VAL A 1 208 ? -24.003 -9.835 30.820 1.00 38.53 208 VAL A C 1
ATOM 1754 O O . VAL A 1 208 ? -23.685 -11.018 31.082 1.00 38.53 208 VAL A O 1
#

pLDDT: mean 92.97, std 7.66, range [38.53, 98.69]